Protein AF-K2FKI2-F1 (afdb_monomer_lite)

Radius of gyration: 18.02 Å; chains: 1; bounding box: 45×43×47 Å

Sequence (255 aa):
HAAVIEEFKGFLKSFKSDEKYLFVNLQDKSSFKESARCKAIESLQKKFDFRNNILIVSLDKHSDFYHQAGIYLSLNDANEFLKEFKNKLFSGKDITLFISKELAKFVDDSFKVIHKNFFEGKNVFARKDRLNFIEIFYNFLFLKMIEIQNPKILSFSCKDAVDIGAMQTAAFYVFLKLLKNEKFEKENEDFFRWLVYSSAVLIRERSINPSVLIRGVCAINSIEIKFMAHREKIMKEISSLYDPSFLKSISIIEH

Structure (mmCIF, N/CA/C/O backbone):
data_AF-K2FKI2-F1
#
_entry.id   AF-K2FKI2-F1
#
loop_
_atom_site.group_PDB
_atom_site.id
_atom_site.type_symbol
_atom_site.label_atom_id
_atom_site.label_alt_id
_atom_site.label_comp_id
_atom_site.label_asym_id
_atom_site.label_entity_id
_atom_site.label_seq_id
_atom_site.pdbx_PDB_ins_code
_atom_site.Cartn_x
_atom_site.Cartn_y
_atom_site.Cartn_z
_atom_site.occupancy
_atom_site.B_iso_or_equiv
_atom_site.auth_seq_id
_atom_site.auth_comp_id
_atom_site.auth_asym_id
_atom_site.auth_atom_id
_atom_site.pdbx_PDB_model_num
ATOM 1 N N . HIS A 1 1 ? -22.798 -18.225 4.021 1.00 79.44 1 HIS A N 1
ATOM 2 C CA . HIS A 1 1 ? -22.927 -16.997 4.832 1.00 79.44 1 HIS A CA 1
ATOM 3 C C . HIS A 1 1 ? -21.580 -16.718 5.491 1.00 79.44 1 HIS A C 1
ATOM 5 O O . HIS A 1 1 ? -20.992 -17.659 6.006 1.00 79.44 1 HIS A O 1
ATOM 11 N N . ALA A 1 2 ? -21.059 -15.491 5.418 1.00 89.81 2 ALA A N 1
ATOM 12 C CA . ALA A 1 2 ? -19.820 -15.095 6.093 1.00 89.81 2 ALA A CA 1
ATOM 13 C C . ALA A 1 2 ? -20.154 -14.034 7.145 1.00 89.81 2 ALA A C 1
ATOM 15 O O . ALA A 1 2 ? -20.984 -13.164 6.890 1.00 89.81 2 ALA A O 1
ATOM 16 N N . ALA A 1 3 ? -19.529 -14.116 8.316 1.00 92.38 3 ALA A N 1
ATOM 17 C CA . ALA A 1 3 ? -19.741 -13.179 9.408 1.00 92.38 3 ALA A CA 1
ATOM 18 C C . ALA A 1 3 ? -18.408 -12.849 10.079 1.00 92.38 3 ALA A C 1
ATOM 20 O O . ALA A 1 3 ? -17.504 -13.681 10.125 1.00 92.38 3 ALA A O 1
ATOM 21 N N . VAL A 1 4 ? -18.311 -11.629 10.598 1.00 94.25 4 VAL A N 1
ATOM 22 C CA . VAL A 1 4 ? -17.220 -11.222 11.484 1.00 94.25 4 VAL A CA 1
ATOM 23 C C . VAL A 1 4 ? -17.473 -11.844 12.857 1.00 94.25 4 VAL A C 1
ATOM 25 O O . VAL A 1 4 ? -18.584 -11.706 13.380 1.00 94.25 4 VAL A O 1
ATOM 28 N N . ILE A 1 5 ? -16.465 -12.521 13.404 1.00 95.56 5 ILE A N 1
ATOM 29 C CA . ILE A 1 5 ? -16.525 -13.206 14.703 1.00 95.56 5 ILE A CA 1
ATOM 30 C C . ILE A 1 5 ? -16.678 -12.209 15.865 1.00 95.56 5 ILE A C 1
ATOM 32 O O . ILE A 1 5 ? -16.322 -11.032 15.733 1.00 95.56 5 ILE A O 1
ATOM 36 N N . GLU A 1 6 ? -17.242 -12.656 16.989 1.00 96.69 6 GLU A N 1
ATOM 37 C CA . GLU A 1 6 ? -17.553 -11.779 18.128 1.00 96.69 6 GLU A CA 1
ATOM 38 C C . GLU A 1 6 ? -16.299 -11.276 18.844 1.00 96.69 6 GLU A C 1
ATOM 40 O O . GLU A 1 6 ? -16.291 -10.149 19.323 1.00 96.69 6 GLU A O 1
ATOM 45 N N . GLU A 1 7 ? -15.212 -12.041 18.838 1.00 97.31 7 GLU A N 1
ATOM 46 C CA . GLU A 1 7 ? -13.930 -11.680 19.441 1.00 97.31 7 GLU A CA 1
ATOM 47 C C . GLU A 1 7 ? -13.348 -10.433 18.776 1.00 97.31 7 GLU A C 1
ATOM 49 O O . GLU A 1 7 ? -12.961 -9.481 19.451 1.00 97.31 7 GLU A O 1
ATOM 54 N N . PHE A 1 8 ? -13.362 -10.387 17.440 1.00 96.00 8 PHE A N 1
ATOM 55 C CA . PHE A 1 8 ? -12.894 -9.215 16.706 1.00 96.00 8 PHE A CA 1
ATOM 56 C C . PHE A 1 8 ? -13.811 -8.006 16.928 1.00 96.00 8 PHE A C 1
ATOM 58 O O . PHE A 1 8 ? -13.337 -6.880 17.054 1.00 96.00 8 PHE A O 1
ATOM 65 N N . LYS A 1 9 ? -15.129 -8.214 17.045 1.00 96.94 9 LYS A N 1
ATOM 66 C CA . LYS A 1 9 ? -16.056 -7.132 17.417 1.00 96.94 9 LYS A CA 1
ATOM 67 C C . LYS A 1 9 ? -15.813 -6.639 18.841 1.00 96.94 9 LYS A C 1
ATOM 69 O O . LYS A 1 9 ? -15.870 -5.437 19.067 1.00 96.94 9 LYS A O 1
ATOM 74 N N . GLY A 1 10 ? -15.557 -7.541 19.786 1.00 97.25 10 GLY A N 1
ATOM 75 C CA . GLY A 1 10 ? -15.212 -7.222 21.169 1.00 97.25 10 GLY A CA 1
ATOM 76 C C . GLY A 1 10 ? -13.922 -6.414 21.246 1.00 97.25 10 GLY A C 1
ATOM 77 O O . GLY A 1 10 ? -13.891 -5.384 21.911 1.00 97.25 10 GLY A O 1
ATOM 78 N N . PHE A 1 11 ? -12.912 -6.810 20.471 1.00 97.19 11 PHE A N 1
ATOM 79 C CA . PHE A 1 11 ? -11.687 -6.040 20.281 1.00 97.19 11 PHE A CA 1
ATOM 80 C C . PHE A 1 11 ? -11.971 -4.633 19.738 1.00 97.19 11 PHE A C 1
ATOM 82 O O . PHE A 1 11 ? -11.501 -3.662 20.310 1.00 97.19 11 PHE A O 1
ATOM 89 N N . LEU A 1 12 ? -12.790 -4.475 18.693 1.00 96.75 12 LEU A N 1
ATOM 90 C CA . LEU A 1 12 ? -13.141 -3.135 18.198 1.00 96.75 12 LEU A CA 1
ATOM 91 C C . LEU A 1 12 ? -13.926 -2.308 19.229 1.00 96.75 12 LEU A C 1
ATOM 93 O O . LEU A 1 12 ? -13.734 -1.100 19.308 1.00 96.75 12 LEU A O 1
ATOM 97 N N . LYS A 1 13 ? -14.783 -2.941 20.039 1.00 95.69 13 LYS A N 1
ATOM 98 C CA . LYS A 1 13 ? -15.529 -2.277 21.123 1.00 95.69 13 LYS A CA 1
ATOM 99 C C . LYS A 1 13 ? -14.638 -1.815 22.275 1.00 95.69 13 LYS A C 1
ATOM 101 O O . LYS A 1 13 ? -15.067 -0.957 23.039 1.00 95.69 13 LYS A O 1
ATOM 106 N N . SER A 1 14 ? -13.429 -2.362 22.423 1.00 96.38 14 SER A N 1
ATOM 107 C CA . SER A 1 14 ? -12.487 -1.900 23.447 1.00 96.38 14 SER A CA 1
ATOM 108 C C . SER A 1 14 ? -11.765 -0.606 23.059 1.00 96.38 14 SER A C 1
ATOM 110 O O . SER A 1 14 ? -11.014 -0.074 23.875 1.00 96.38 14 SER A O 1
ATOM 112 N N . PHE A 1 15 ? -11.942 -0.111 21.828 1.00 96.62 15 PHE A N 1
ATOM 113 C CA . PHE A 1 15 ? -11.353 1.147 21.375 1.00 96.62 15 PHE A CA 1
ATOM 114 C C . PHE A 1 15 ? -12.112 2.324 21.985 1.00 96.62 15 PHE A C 1
ATOM 116 O O . PHE A 1 15 ? -13.343 2.332 22.048 1.00 96.62 15 PHE A O 1
ATOM 123 N N . LYS A 1 16 ? -11.372 3.354 22.397 1.00 94.38 16 LYS A N 1
ATOM 124 C CA . LYS A 1 16 ? -11.976 4.638 22.780 1.00 94.38 16 LYS A CA 1
ATOM 125 C C . LYS A 1 16 ? -12.616 5.316 21.562 1.00 94.38 16 LYS A C 1
ATOM 127 O O . LYS A 1 16 ? -12.351 4.948 20.420 1.00 94.38 16 LYS A O 1
ATOM 132 N N . SER A 1 17 ? -13.455 6.326 21.789 1.00 87.94 17 SER A N 1
ATOM 133 C CA . SER A 1 17 ? -14.185 7.027 20.718 1.00 87.94 17 SER A CA 1
ATOM 134 C C . SER A 1 17 ? -13.288 7.706 19.674 1.00 87.94 17 SER A C 1
ATOM 136 O O . SER A 1 17 ? -13.734 7.938 18.554 1.00 87.94 17 SER A O 1
ATOM 138 N N . ASP A 1 18 ? -12.057 8.047 20.049 1.00 90.50 18 ASP A N 1
ATOM 139 C CA . ASP A 1 18 ? -11.023 8.671 19.221 1.00 90.50 18 ASP A CA 1
ATOM 140 C C . ASP A 1 18 ? -10.015 7.664 18.638 1.00 90.50 18 ASP A C 1
ATOM 142 O O . ASP A 1 18 ? -9.206 8.022 17.784 1.00 90.50 18 ASP A O 1
ATOM 146 N N . GLU A 1 19 ? -10.071 6.396 19.051 1.00 96.19 19 GLU A N 1
ATOM 147 C CA . GLU A 1 19 ? -9.177 5.353 18.560 1.00 96.19 19 GLU A CA 1
ATOM 148 C C . GLU A 1 19 ? -9.778 4.642 17.345 1.00 96.19 19 GLU A C 1
ATOM 150 O O . GLU A 1 19 ? -10.956 4.266 17.319 1.00 96.19 19 GLU A O 1
ATOM 155 N N . LYS A 1 20 ? -8.926 4.378 16.350 1.00 96.25 20 LYS A N 1
ATOM 156 C CA . LYS A 1 20 ? -9.326 3.749 15.090 1.00 96.25 20 LYS A CA 1
ATOM 157 C C . LYS A 1 20 ? -8.409 2.599 14.697 1.00 96.25 20 LYS A C 1
ATOM 159 O O . LYS A 1 20 ? -7.193 2.661 14.867 1.00 96.25 20 LYS A O 1
ATOM 164 N N . TYR A 1 21 ? -9.006 1.565 14.128 1.00 97.88 21 TYR A N 1
ATOM 165 C CA . TYR A 1 21 ? -8.348 0.428 13.511 1.00 97.88 21 TYR A CA 1
ATOM 166 C C . TYR A 1 21 ? -8.381 0.582 11.987 1.00 97.88 21 TYR A C 1
ATOM 168 O O . TYR A 1 21 ? -9.457 0.668 11.393 1.00 97.88 21 TYR A O 1
ATOM 176 N N . LEU A 1 22 ? -7.216 0.624 11.344 1.00 97.62 22 LEU A N 1
ATOM 177 C CA . LEU A 1 22 ? -7.102 0.619 9.889 1.00 97.62 22 LEU A CA 1
ATOM 178 C C . LEU A 1 22 ? -6.928 -0.822 9.402 1.00 97.62 22 LEU A C 1
ATOM 180 O O . LEU A 1 22 ? -5.866 -1.420 9.553 1.00 97.62 22 LEU A O 1
ATOM 184 N N . PHE A 1 23 ? -7.975 -1.378 8.798 1.00 97.38 23 PHE A N 1
ATOM 185 C CA . PHE A 1 23 ? -7.945 -2.719 8.223 1.00 97.38 23 PHE A CA 1
ATOM 186 C C . PHE A 1 23 ? -7.722 -2.647 6.715 1.00 97.38 23 PHE A C 1
ATOM 188 O O . PHE A 1 23 ? -8.603 -2.209 5.968 1.00 97.38 23 PHE A O 1
ATOM 195 N N . VAL A 1 24 ? -6.562 -3.113 6.256 1.00 97.44 24 VAL A N 1
ATOM 196 C CA . VAL A 1 24 ? -6.277 -3.262 4.829 1.00 97.44 24 VAL A CA 1
ATOM 197 C C . VAL A 1 24 ? -6.666 -4.670 4.391 1.00 97.44 24 VAL A C 1
ATOM 199 O O . VAL A 1 24 ? -5.979 -5.650 4.678 1.00 97.44 24 VAL A O 1
ATOM 202 N N . ASN A 1 25 ? -7.789 -4.764 3.688 1.00 96.12 25 ASN A N 1
ATOM 203 C CA . ASN A 1 25 ? -8.326 -5.998 3.139 1.00 96.12 25 ASN A CA 1
ATOM 204 C C . ASN A 1 25 ? -7.695 -6.300 1.768 1.00 96.12 25 ASN A C 1
ATOM 206 O O . ASN A 1 25 ? -7.961 -5.606 0.790 1.00 96.12 25 ASN A O 1
ATOM 210 N N . LEU A 1 26 ? -6.886 -7.352 1.697 1.00 95.44 26 LEU A N 1
ATOM 211 C CA . LEU A 1 26 ? -6.159 -7.807 0.506 1.00 95.44 26 LEU A CA 1
ATOM 212 C C . LEU A 1 26 ? -6.765 -9.080 -0.109 1.00 95.44 26 LEU A C 1
ATOM 214 O O . LEU A 1 26 ? -6.093 -9.785 -0.860 1.00 95.44 26 LEU A O 1
ATOM 218 N N . GLN A 1 27 ? -7.997 -9.425 0.271 1.00 92.44 27 GLN A N 1
ATOM 219 C CA . GLN A 1 27 ? -8.706 -10.609 -0.213 1.00 92.44 27 GLN A CA 1
ATOM 220 C C . GLN A 1 27 ? -9.201 -10.470 -1.658 1.00 92.44 27 GLN A C 1
ATOM 222 O O . GLN A 1 27 ? -9.448 -9.364 -2.142 1.00 92.44 27 GLN A O 1
ATOM 227 N N . ASP A 1 28 ? -9.418 -11.616 -2.306 1.00 90.00 28 ASP A N 1
ATOM 228 C CA . ASP A 1 28 ? -9.976 -11.704 -3.656 1.00 90.00 28 ASP A CA 1
ATOM 229 C C . ASP A 1 28 ? -11.468 -11.334 -3.640 1.00 90.00 28 ASP A C 1
ATOM 231 O O . ASP A 1 28 ? -12.294 -12.000 -3.007 1.00 90.00 28 ASP A O 1
ATOM 235 N N . LYS A 1 29 ? -11.854 -10.267 -4.338 1.00 86.69 29 LYS A N 1
ATOM 236 C CA . LYS A 1 29 ? -13.264 -9.858 -4.416 1.00 86.69 29 LYS A CA 1
ATOM 237 C C . LYS A 1 29 ? -14.034 -10.578 -5.512 1.00 86.69 29 LYS A C 1
ATOM 239 O O . LYS A 1 29 ? -15.269 -10.611 -5.453 1.00 86.69 29 LYS A O 1
ATOM 244 N N . SER A 1 30 ? -13.326 -11.135 -6.488 1.00 83.50 30 SER A N 1
ATOM 245 C CA . SER A 1 30 ? -13.887 -11.836 -7.640 1.00 83.50 30 SER A CA 1
ATOM 246 C C . SER A 1 30 ? -14.304 -13.271 -7.299 1.00 83.50 30 SER A C 1
ATOM 248 O O . SER A 1 30 ? -15.314 -13.765 -7.804 1.00 83.50 30 SER A O 1
ATOM 250 N N . SER A 1 31 ? -13.601 -13.925 -6.371 1.00 86.31 31 SER A N 1
ATOM 251 C CA . SER A 1 31 ? -13.960 -15.258 -5.884 1.00 86.31 31 SER A CA 1
ATOM 252 C C . SER A 1 31 ? -15.262 -15.237 -5.085 1.00 86.31 31 SER A C 1
ATOM 254 O O . SER A 1 31 ? -15.387 -14.534 -4.083 1.00 86.31 31 SER A O 1
ATOM 256 N N . PHE A 1 32 ? -16.229 -16.085 -5.452 1.00 78.94 32 PHE A N 1
ATOM 257 C CA . PHE A 1 32 ? -17.523 -16.177 -4.758 1.00 78.94 32 PHE A CA 1
ATOM 258 C C . PHE A 1 32 ? -17.378 -16.401 -3.241 1.00 78.94 32 PHE A C 1
ATOM 260 O O . PHE A 1 32 ? -18.105 -15.806 -2.441 1.00 78.94 32 PHE A O 1
ATOM 267 N N . LYS A 1 33 ? -16.412 -17.238 -2.830 1.00 80.44 33 LYS A N 1
ATOM 268 C CA . LYS A 1 33 ? -16.171 -17.552 -1.411 1.00 80.44 33 LYS A CA 1
ATOM 269 C C . LYS A 1 33 ? -15.586 -16.361 -0.650 1.00 80.44 33 LYS A C 1
ATOM 271 O O . LYS A 1 33 ? -15.950 -16.144 0.505 1.00 80.44 33 LYS A O 1
ATOM 276 N N . GLU A 1 34 ? -14.684 -15.606 -1.268 1.00 86.12 34 GLU A N 1
ATOM 277 C CA . GLU A 1 34 ? -14.011 -14.478 -0.617 1.00 86.12 34 GLU A CA 1
ATOM 278 C C . GLU A 1 34 ? -14.823 -13.186 -0.694 1.00 86.12 34 GLU A C 1
ATOM 280 O O . GLU A 1 34 ? -14.894 -12.465 0.299 1.00 86.12 34 GLU A O 1
ATOM 285 N N . SER A 1 35 ? -15.586 -12.980 -1.768 1.00 89.06 35 SER A N 1
ATOM 286 C CA . SER A 1 35 ? -16.527 -11.868 -1.924 1.00 89.06 35 SER A CA 1
ATOM 287 C C . SER A 1 35 ? -17.503 -11.758 -0.746 1.00 89.06 35 SER A C 1
ATOM 289 O O . SER A 1 35 ? -17.751 -10.667 -0.233 1.00 89.06 35 SER A O 1
ATOM 291 N N . ALA A 1 36 ? -18.019 -12.888 -0.243 1.00 90.81 36 ALA A N 1
ATOM 292 C CA . ALA A 1 36 ? -18.885 -12.895 0.938 1.00 90.81 36 ALA A CA 1
ATOM 293 C C . ALA A 1 36 ? -18.167 -12.390 2.205 1.00 90.81 36 ALA A C 1
ATOM 295 O O . ALA A 1 36 ? -18.772 -11.677 3.006 1.00 90.81 36 ALA A O 1
ATOM 296 N N . ARG A 1 37 ? -16.883 -12.728 2.382 1.00 91.31 37 ARG A N 1
ATOM 297 C CA . ARG A 1 37 ? -16.062 -12.267 3.515 1.00 91.31 37 ARG A CA 1
ATOM 298 C C . ARG A 1 37 ? -15.722 -10.788 3.388 1.00 91.31 37 ARG A C 1
ATOM 300 O O . ARG A 1 37 ? -15.930 -10.055 4.350 1.00 91.31 37 ARG A O 1
ATOM 307 N N . CYS A 1 38 ? -15.313 -10.347 2.196 1.00 92.38 38 CYS A N 1
ATOM 308 C CA . CYS A 1 38 ? -15.086 -8.936 1.889 1.00 92.38 38 CYS A CA 1
ATOM 309 C C . CYS A 1 38 ? -16.324 -8.107 2.230 1.00 92.38 38 CYS A C 1
ATOM 311 O O . CYS A 1 38 ? -16.221 -7.155 2.992 1.00 92.38 38 CYS A O 1
ATOM 313 N N . LYS A 1 39 ? -17.513 -8.525 1.774 1.00 92.44 39 LYS A N 1
ATOM 314 C CA . LYS A 1 39 ? -18.778 -7.845 2.094 1.00 92.44 39 LYS A CA 1
ATOM 315 C C . LYS A 1 39 ? -19.069 -7.823 3.592 1.00 92.44 39 LYS A C 1
ATOM 317 O O . LYS A 1 39 ? -19.497 -6.793 4.106 1.00 92.44 39 LYS A O 1
ATOM 322 N N . ALA A 1 40 ? -18.843 -8.932 4.299 1.00 93.56 40 ALA A N 1
ATOM 323 C CA . ALA A 1 40 ? -19.054 -8.991 5.744 1.00 93.56 40 ALA A CA 1
ATOM 324 C C . ALA A 1 40 ? -18.156 -7.984 6.481 1.00 93.56 40 ALA A C 1
ATOM 326 O O . ALA A 1 40 ? -18.656 -7.222 7.309 1.00 93.56 40 ALA A O 1
ATOM 327 N N . ILE A 1 41 ? -16.870 -7.925 6.125 1.00 93.12 41 ILE A N 1
ATOM 328 C CA . ILE A 1 41 ? -15.903 -6.981 6.694 1.00 93.12 41 ILE A CA 1
ATOM 329 C C . ILE A 1 41 ? -16.267 -5.546 6.297 1.00 93.12 41 ILE A C 1
ATOM 331 O O . ILE A 1 41 ? -16.528 -4.730 7.171 1.00 93.12 41 ILE A O 1
ATOM 335 N N . GLU A 1 42 ? -16.409 -5.235 5.008 1.00 93.06 42 GLU A N 1
ATOM 336 C CA . GLU A 1 42 ? -16.756 -3.897 4.498 1.00 93.06 42 GLU A CA 1
ATOM 337 C C . GLU A 1 42 ? -18.114 -3.376 5.001 1.00 93.06 42 GLU A C 1
ATOM 339 O O . GLU A 1 42 ? -18.340 -2.166 5.040 1.00 93.06 42 GLU A O 1
ATOM 344 N N . SER A 1 43 ? -19.043 -4.258 5.380 1.00 93.50 43 SER A N 1
ATOM 345 C CA . SER A 1 43 ? -20.303 -3.861 6.021 1.00 93.50 43 SER A CA 1
ATOM 346 C C . SER A 1 43 ? -20.127 -3.452 7.484 1.00 93.50 43 SER A C 1
ATOM 348 O O . SER A 1 43 ? -20.945 -2.693 8.002 1.00 93.50 43 SER A O 1
ATOM 350 N N . LEU A 1 44 ? -19.062 -3.912 8.149 1.00 93.62 44 LEU A N 1
ATOM 351 C CA . LEU A 1 44 ? -18.801 -3.645 9.560 1.00 93.62 44 LEU A CA 1
ATOM 352 C C . LEU A 1 44 ? -18.596 -2.151 9.815 1.00 93.62 44 LEU A C 1
ATOM 354 O O . LEU A 1 44 ? -19.241 -1.609 10.705 1.00 93.62 44 LEU A O 1
ATOM 358 N N . GLN A 1 45 ? -17.813 -1.465 8.973 1.00 92.88 45 GLN A N 1
ATOM 359 C CA . GLN A 1 45 ? -17.614 -0.008 9.066 1.00 92.88 45 GLN A CA 1
ATOM 360 C C . GLN A 1 45 ? -18.901 0.808 8.839 1.00 92.88 45 GLN A C 1
ATOM 362 O O . GLN A 1 45 ? -18.931 1.999 9.124 1.00 92.88 45 GLN A O 1
ATOM 367 N N . LYS A 1 46 ? -19.977 0.199 8.317 1.00 92.69 46 LYS A N 1
ATOM 368 C CA . LYS A 1 46 ? -21.276 0.871 8.127 1.00 92.69 46 LYS A CA 1
ATOM 369 C C . LYS A 1 46 ? -22.187 0.747 9.347 1.00 92.69 46 LYS A C 1
ATOM 371 O O . LYS A 1 46 ? -23.192 1.449 9.427 1.00 92.69 46 LYS A O 1
ATOM 376 N N . LYS A 1 47 ? -21.877 -0.153 10.284 1.00 93.94 47 LYS A N 1
ATOM 377 C CA . LYS A 1 47 ? -22.679 -0.356 11.494 1.00 93.94 47 LYS A CA 1
ATOM 378 C C . LYS A 1 47 ? -22.419 0.768 12.490 1.00 93.94 47 LYS A C 1
ATOM 380 O O . LYS A 1 47 ? -21.272 1.157 12.699 1.00 93.94 47 LYS A O 1
ATOM 385 N N . PHE A 1 48 ? -23.486 1.246 13.128 1.00 91.81 48 PHE A N 1
ATOM 386 C CA . PHE A 1 48 ? -23.428 2.356 14.081 1.00 91.81 48 PHE A CA 1
ATOM 387 C C . PHE A 1 48 ? -22.385 2.131 15.185 1.00 91.81 48 PHE A C 1
ATOM 389 O O . PHE A 1 48 ? -21.587 3.026 15.444 1.00 91.81 48 PHE A O 1
ATOM 396 N N . ASP A 1 49 ? -22.324 0.912 15.724 1.00 93.12 49 ASP A N 1
ATOM 397 C CA . ASP A 1 49 ? -21.417 0.536 16.816 1.00 93.12 49 ASP A CA 1
ATOM 398 C C . ASP A 1 49 ? -19.928 0.543 16.437 1.00 93.12 49 ASP A C 1
ATOM 400 O O . ASP A 1 49 ? -19.084 0.517 17.324 1.00 93.12 49 ASP A O 1
ATOM 404 N N . PHE A 1 50 ? -19.584 0.535 15.142 1.00 94.38 50 PHE A N 1
ATOM 405 C CA . PHE A 1 50 ? -18.197 0.360 14.687 1.00 94.38 50 PHE A CA 1
ATOM 406 C C . PHE A 1 50 ? -17.705 1.460 13.745 1.00 94.38 50 PHE A C 1
ATOM 408 O O . PHE A 1 50 ? -16.499 1.595 13.560 1.00 94.38 50 PHE A O 1
ATOM 415 N N . ARG A 1 51 ? -18.598 2.266 13.155 1.00 91.06 51 ARG A N 1
ATOM 416 C CA . ARG A 1 51 ? -18.261 3.244 12.100 1.00 91.06 51 ARG A CA 1
ATOM 417 C C . ARG A 1 51 ? -17.166 4.253 12.465 1.00 91.06 51 ARG A C 1
ATOM 419 O O . ARG A 1 51 ? -16.537 4.806 11.572 1.00 91.06 51 ARG A O 1
ATOM 426 N N . ASN A 1 52 ? -16.954 4.498 13.758 1.00 91.94 52 ASN A N 1
ATOM 427 C CA . ASN A 1 52 ? -15.925 5.416 14.248 1.00 91.94 52 ASN A CA 1
ATOM 428 C C . ASN A 1 52 ? -14.610 4.701 14.599 1.00 91.94 52 ASN A C 1
ATOM 430 O O . ASN A 1 52 ? -13.550 5.318 14.530 1.00 91.94 52 ASN A O 1
ATOM 434 N N . ASN A 1 53 ? -14.667 3.406 14.924 1.00 95.38 53 ASN A N 1
ATOM 435 C CA . ASN A 1 53 ? -13.531 2.637 15.434 1.00 95.38 53 ASN A CA 1
ATOM 436 C C . ASN A 1 53 ? -12.820 1.810 14.366 1.00 95.38 53 ASN A C 1
ATOM 438 O O . ASN A 1 53 ? -11.719 1.330 14.613 1.00 95.38 53 ASN A O 1
ATOM 442 N N . ILE A 1 54 ? -13.410 1.628 13.184 1.00 96.12 54 ILE A N 1
ATOM 443 C CA . ILE A 1 54 ? -12.765 0.913 12.084 1.00 96.12 54 ILE A CA 1
ATOM 444 C C . ILE A 1 54 ? -12.862 1.689 10.776 1.00 96.12 54 ILE A C 1
ATOM 446 O O . ILE A 1 54 ? -13.919 2.200 10.411 1.00 96.12 54 ILE A O 1
ATOM 450 N N . LEU A 1 55 ? -11.754 1.715 10.043 1.00 95.44 55 LEU A N 1
ATOM 451 C CA . LEU A 1 55 ? -11.712 2.098 8.643 1.00 95.44 55 LEU A CA 1
ATOM 452 C C . LEU A 1 55 ? -11.199 0.928 7.817 1.00 95.44 55 LEU A C 1
ATOM 454 O O . LEU A 1 55 ? -10.159 0.350 8.128 1.00 95.44 55 LEU A O 1
ATOM 458 N N . ILE A 1 56 ? -11.919 0.603 6.748 1.00 95.31 56 ILE A N 1
ATOM 459 C CA . ILE A 1 56 ? -11.576 -0.515 5.875 1.00 95.31 56 ILE A CA 1
ATOM 460 C C . ILE A 1 56 ? -11.138 0.026 4.523 1.00 95.31 56 ILE A C 1
ATOM 462 O O . ILE A 1 56 ? -11.894 0.718 3.840 1.00 95.31 56 ILE A O 1
ATOM 466 N N . VAL A 1 57 ? -9.929 -0.353 4.120 1.00 95.25 57 VAL A N 1
ATOM 467 C CA . VAL A 1 57 ? -9.393 -0.117 2.780 1.00 95.25 57 VAL A CA 1
ATOM 468 C C . VAL A 1 57 ? -9.241 -1.468 2.109 1.00 95.25 57 VAL A C 1
ATOM 470 O O . VAL A 1 57 ? -8.465 -2.294 2.571 1.00 95.25 57 VAL A O 1
ATOM 473 N N . SER A 1 58 ? -9.986 -1.720 1.038 1.00 94.69 58 SER A N 1
ATOM 474 C CA . SER A 1 58 ? -9.873 -2.986 0.309 1.00 94.69 58 SER A CA 1
ATOM 475 C C . SER A 1 58 ? -9.110 -2.795 -0.988 1.00 94.69 58 SER A C 1
ATOM 477 O O . SER A 1 58 ? -9.488 -1.935 -1.777 1.00 94.69 58 SER A O 1
ATOM 479 N N . LEU A 1 59 ? -8.083 -3.609 -1.215 1.00 94.50 59 LEU A N 1
ATOM 480 C CA . LEU A 1 59 ? -7.249 -3.617 -2.413 1.00 94.50 59 LEU A CA 1
ATOM 481 C C . LEU A 1 59 ? -7.167 -5.049 -2.940 1.00 94.50 59 LEU A C 1
ATOM 483 O O . LEU A 1 59 ? -6.478 -5.883 -2.354 1.00 94.50 59 LEU A O 1
ATOM 487 N N . ASP A 1 60 ? -7.855 -5.339 -4.042 1.00 92.56 60 ASP A N 1
ATOM 488 C CA . ASP A 1 60 ? -7.849 -6.681 -4.620 1.00 92.56 60 ASP A CA 1
ATOM 489 C C . ASP A 1 60 ? -6.505 -6.994 -5.306 1.00 92.56 60 ASP A C 1
ATOM 491 O O . ASP A 1 60 ? -6.253 -6.626 -6.462 1.00 92.56 60 ASP A O 1
ATOM 495 N N . LYS A 1 61 ? -5.637 -7.701 -4.572 1.00 93.88 61 LYS A N 1
ATOM 496 C CA . LYS A 1 61 ? -4.341 -8.206 -5.047 1.00 93.88 61 LYS A CA 1
ATOM 497 C C . LYS A 1 61 ? -4.438 -9.512 -5.851 1.00 93.88 61 LYS A C 1
ATOM 499 O O . LYS A 1 61 ? -3.406 -10.090 -6.171 1.00 93.88 61 LYS A O 1
ATOM 504 N N . HIS A 1 62 ? -5.643 -9.967 -6.179 1.00 92.19 62 HIS A N 1
ATOM 505 C CA . HIS A 1 62 ? -5.906 -11.106 -7.061 1.00 92.19 62 HIS A CA 1
ATOM 506 C C . HIS A 1 62 ? -6.497 -10.683 -8.412 1.00 92.19 62 HIS A C 1
ATOM 508 O O . HIS A 1 62 ? -6.588 -11.497 -9.328 1.00 92.19 62 HIS A O 1
ATOM 514 N N . SER A 1 63 ? -6.857 -9.406 -8.562 1.00 92.62 63 SER A N 1
ATOM 515 C CA . SER A 1 63 ? -7.406 -8.868 -9.805 1.00 92.62 63 SER A CA 1
ATOM 516 C C . SER A 1 63 ? -6.439 -8.974 -10.993 1.00 92.62 63 SER A C 1
ATOM 518 O O . SER A 1 63 ? -5.217 -8.826 -10.863 1.00 92.62 63 SER A O 1
ATOM 520 N N . ASP A 1 64 ? -7.004 -9.122 -12.195 1.00 94.75 64 ASP A N 1
ATOM 521 C CA . ASP A 1 64 ? -6.247 -9.076 -13.453 1.00 94.75 64 ASP A CA 1
ATOM 522 C C . ASP A 1 64 ? -5.443 -7.780 -13.587 1.00 94.75 64 ASP A C 1
ATOM 524 O O . ASP A 1 64 ? -4.319 -7.791 -14.093 1.00 94.75 64 ASP A O 1
ATOM 528 N N . PHE A 1 65 ? -5.994 -6.661 -13.102 1.00 95.75 65 PHE A N 1
ATOM 529 C CA . PHE A 1 65 ? -5.288 -5.387 -13.095 1.00 95.75 65 PHE A CA 1
ATOM 530 C C . PHE A 1 65 ? -4.047 -5.465 -12.201 1.00 95.75 65 PHE A C 1
ATOM 532 O O . PHE A 1 65 ? -2.951 -5.138 -12.646 1.00 95.75 65 PHE A O 1
ATOM 539 N N . TYR A 1 66 ? -4.156 -5.961 -10.969 1.00 95.50 66 TYR A N 1
ATOM 540 C CA . TYR A 1 66 ? -2.998 -6.071 -10.082 1.00 95.50 66 TYR A CA 1
ATOM 541 C C . TYR A 1 66 ? -1.870 -6.939 -10.674 1.00 95.50 66 TYR A C 1
ATOM 543 O O . TYR A 1 66 ? -0.691 -6.569 -10.609 1.00 95.50 66 TYR A O 1
ATOM 551 N N . HIS A 1 67 ? -2.230 -8.055 -11.316 1.00 95.88 67 HIS A N 1
ATOM 552 C CA . HIS A 1 67 ? -1.286 -8.974 -11.961 1.00 95.88 67 HIS A CA 1
ATOM 553 C C . HIS A 1 67 ? -0.868 -8.572 -13.385 1.00 95.88 67 HIS A C 1
ATOM 555 O O . HIS A 1 67 ? 0.002 -9.230 -13.979 1.00 95.88 67 HIS A O 1
ATOM 561 N N . GLN A 1 68 ? -1.447 -7.490 -13.920 1.00 97.00 68 GLN A N 1
ATOM 562 C CA . GLN A 1 68 ? -1.262 -7.021 -15.296 1.00 97.00 68 GLN A CA 1
ATOM 563 C C . GLN A 1 68 ? -1.464 -8.171 -16.296 1.00 97.00 68 GLN A C 1
ATOM 565 O O . GLN A 1 68 ? -0.589 -8.477 -17.110 1.00 97.00 68 GLN A O 1
ATOM 570 N N . ALA A 1 69 ? -2.593 -8.862 -16.135 1.00 96.25 69 ALA A N 1
ATOM 571 C CA . ALA A 1 69 ? -3.020 -10.028 -16.899 1.00 96.25 69 ALA A CA 1
ATOM 572 C C . ALA A 1 69 ? -4.210 -9.687 -17.814 1.00 96.25 69 ALA A C 1
ATOM 574 O O . ALA A 1 69 ? -4.747 -8.578 -17.769 1.00 96.25 69 ALA A O 1
ATOM 575 N N . GLY A 1 70 ? -4.601 -10.632 -18.676 1.00 96.25 70 GLY A N 1
ATOM 576 C CA . GLY A 1 70 ? -5.720 -10.456 -19.605 1.00 96.25 70 GLY A CA 1
ATOM 577 C C . GLY A 1 70 ? -5.559 -9.200 -20.464 1.00 96.25 70 GLY A C 1
ATOM 578 O O . GLY A 1 70 ? -4.516 -8.992 -21.087 1.00 96.25 70 GLY A O 1
ATOM 579 N N . ILE A 1 71 ? -6.572 -8.331 -20.445 1.00 96.06 71 ILE A N 1
ATOM 580 C CA . ILE A 1 71 ? -6.592 -7.079 -21.219 1.00 96.06 71 ILE A CA 1
ATOM 581 C C . ILE A 1 71 ? -5.509 -6.069 -20.798 1.00 96.06 71 ILE A C 1
ATOM 583 O O . ILE A 1 71 ? -5.172 -5.178 -21.570 1.00 96.06 71 ILE A O 1
ATOM 587 N N . TYR A 1 72 ? -4.932 -6.202 -19.597 1.00 97.19 72 TYR A N 1
ATOM 588 C CA . TYR A 1 72 ? -3.900 -5.288 -19.087 1.00 97.19 72 TYR A CA 1
ATOM 589 C C . TYR A 1 72 ? -2.475 -5.723 -19.468 1.00 97.19 72 TYR A C 1
ATOM 591 O O . TYR A 1 72 ? -1.499 -5.023 -19.174 1.00 97.19 72 TYR A O 1
ATOM 599 N N . LEU A 1 73 ? -2.317 -6.875 -20.132 1.00 97.12 73 LEU A N 1
ATOM 600 C CA . LEU A 1 73 ? -1.007 -7.365 -20.562 1.00 97.12 73 LEU A CA 1
ATOM 601 C C . LEU A 1 73 ? -0.360 -6.418 -21.588 1.00 97.12 73 LEU A C 1
ATOM 603 O O . LEU A 1 73 ? 0.846 -6.176 -21.528 1.00 97.12 73 LEU A O 1
ATOM 607 N N . SER A 1 74 ? -1.174 -5.839 -22.473 1.00 96.19 74 SER A N 1
ATOM 608 C CA . SER A 1 74 ? -0.763 -4.915 -23.535 1.00 96.19 74 SER A CA 1
ATOM 609 C C . SER A 1 74 ? -0.859 -3.434 -23.158 1.00 96.19 74 SER A C 1
ATOM 611 O O . SER A 1 74 ? -0.596 -2.589 -24.010 1.00 96.19 74 SER A O 1
ATOM 613 N N . LEU A 1 75 ? -1.209 -3.101 -21.910 1.00 97.56 75 LEU A N 1
ATOM 614 C CA . LEU A 1 75 ? -1.354 -1.720 -21.428 1.00 97.56 75 LEU A CA 1
ATOM 615 C C . LEU A 1 75 ? 0.019 -1.067 -21.202 1.00 97.56 75 LEU A C 1
ATOM 617 O O . LEU A 1 75 ? 0.408 -0.785 -20.076 1.00 97.56 75 LEU A O 1
ATOM 621 N N . ASN A 1 76 ? 0.810 -0.937 -22.264 1.00 97.94 76 ASN A N 1
ATOM 622 C CA . ASN A 1 76 ? 2.206 -0.513 -22.189 1.00 97.94 76 ASN A CA 1
ATOM 623 C C . ASN A 1 76 ? 2.369 1.010 -22.175 1.00 97.94 76 ASN A C 1
ATOM 625 O O . ASN A 1 76 ? 3.397 1.482 -21.701 1.00 97.94 76 ASN A O 1
ATOM 629 N N . ASP A 1 77 ? 1.398 1.774 -22.675 1.00 98.56 77 ASP A N 1
ATOM 630 C CA . ASP A 1 77 ? 1.437 3.233 -22.586 1.00 98.56 77 ASP A CA 1
ATOM 631 C C . ASP A 1 77 ? 1.276 3.679 -21.124 1.00 98.56 77 ASP A C 1
ATOM 633 O O . ASP A 1 77 ? 0.350 3.264 -20.421 1.00 98.56 77 ASP A O 1
ATOM 637 N N . ALA A 1 78 ? 2.208 4.502 -20.642 1.00 98.44 78 ALA A N 1
ATOM 638 C CA . ALA A 1 78 ? 2.240 4.924 -19.249 1.00 98.44 78 ALA A CA 1
ATOM 639 C C . ALA A 1 78 ? 1.026 5.790 -18.888 1.00 98.44 78 ALA A C 1
ATOM 641 O O . ALA A 1 78 ? 0.465 5.625 -17.807 1.00 98.44 78 ALA A O 1
ATOM 642 N N . ASN A 1 79 ? 0.578 6.677 -19.778 1.00 98.31 79 ASN A N 1
ATOM 643 C CA . ASN A 1 79 ? -0.563 7.548 -19.501 1.00 98.31 79 ASN A CA 1
ATOM 644 C C . ASN A 1 79 ? -1.871 6.751 -19.470 1.00 98.31 79 ASN A C 1
ATOM 646 O O . ASN A 1 79 ? -2.700 6.973 -18.584 1.00 98.31 79 ASN A O 1
ATOM 650 N N . GLU A 1 80 ? -2.044 5.795 -20.385 1.00 98.44 80 GLU A N 1
ATOM 651 C CA . GLU A 1 80 ? -3.176 4.867 -20.368 1.00 98.44 80 GLU A CA 1
ATOM 652 C C . GLU A 1 80 ? -3.170 4.001 -19.106 1.00 98.44 80 GLU A C 1
ATOM 654 O O . GLU A 1 80 ? -4.204 3.879 -18.446 1.00 98.44 80 GLU A O 1
ATOM 659 N N . PHE A 1 81 ? -2.009 3.465 -18.713 1.00 98.56 81 PHE A N 1
ATOM 660 C CA . PHE A 1 81 ? -1.865 2.715 -17.466 1.00 98.56 81 PHE A CA 1
ATOM 661 C C . PHE A 1 81 ? -2.246 3.548 -16.239 1.00 98.56 81 PHE A C 1
ATOM 663 O O . PHE A 1 81 ? -3.039 3.091 -15.417 1.00 98.56 81 PHE A O 1
ATOM 670 N N . LEU A 1 82 ? -1.717 4.769 -16.109 1.00 98.44 82 LEU A N 1
ATOM 671 C CA . LEU A 1 82 ? -2.014 5.652 -14.979 1.00 98.44 82 LEU A CA 1
ATOM 672 C C . LEU A 1 82 ? -3.496 6.037 -14.946 1.00 98.44 82 LEU A C 1
ATOM 674 O O . LEU A 1 82 ? -4.116 6.019 -13.883 1.00 98.44 82 LEU A O 1
ATOM 678 N N . LYS A 1 83 ? -4.089 6.335 -16.106 1.00 97.81 83 LYS A N 1
ATOM 679 C CA . LYS A 1 83 ? -5.524 6.610 -16.224 1.00 97.81 83 LYS A CA 1
ATOM 680 C C . LYS A 1 83 ? -6.350 5.413 -15.761 1.00 97.81 83 LYS A C 1
ATOM 682 O O . LYS A 1 83 ? -7.271 5.586 -14.964 1.00 97.81 83 LYS A O 1
ATOM 687 N N . GLU A 1 84 ? -6.011 4.210 -16.214 1.00 97.44 84 GLU A N 1
ATOM 688 C CA . GLU A 1 84 ? -6.733 3.003 -15.825 1.00 97.44 84 GLU A CA 1
ATOM 689 C C . GLU A 1 84 ? -6.543 2.682 -14.342 1.00 97.44 84 GLU A C 1
ATOM 691 O O . GLU A 1 84 ? -7.513 2.383 -13.650 1.00 97.44 84 GLU A O 1
ATOM 696 N N . PHE A 1 85 ? -5.335 2.848 -13.801 1.00 97.19 85 PHE A N 1
ATOM 697 C CA . PHE A 1 85 ? -5.100 2.666 -12.372 1.00 97.19 85 PHE A CA 1
ATOM 698 C C . PHE A 1 85 ? -5.949 3.635 -11.539 1.00 97.19 85 PHE A C 1
ATOM 700 O O . PHE A 1 85 ? -6.590 3.244 -10.561 1.00 97.19 85 PHE A O 1
ATOM 707 N N . LYS A 1 86 ? -6.026 4.898 -11.966 1.00 95.75 86 LYS A N 1
ATOM 708 C CA . LYS A 1 86 ? -6.879 5.903 -11.334 1.00 95.75 86 LYS A CA 1
ATOM 709 C C . LYS A 1 86 ? -8.355 5.494 -11.390 1.00 95.75 86 LYS A C 1
ATOM 711 O O . LYS A 1 86 ? -9.037 5.532 -10.368 1.00 95.75 86 LYS A O 1
ATOM 716 N N . ASN A 1 87 ? -8.840 5.037 -12.546 1.00 94.38 87 ASN A N 1
ATOM 717 C CA . ASN A 1 87 ? -10.207 4.529 -12.686 1.00 94.38 87 ASN A CA 1
ATOM 718 C C . ASN A 1 87 ? -10.476 3.381 -11.707 1.00 94.38 87 ASN A C 1
ATOM 720 O O . ASN A 1 87 ? -11.511 3.364 -11.041 1.00 94.38 87 ASN A O 1
ATOM 724 N N . LYS A 1 88 ? -9.529 2.449 -11.567 1.00 92.81 88 LYS A N 1
ATOM 725 C CA . LYS A 1 88 ? -9.635 1.308 -10.651 1.00 92.81 88 LYS A CA 1
ATOM 726 C C . LYS A 1 88 ? -9.764 1.746 -9.197 1.00 92.81 88 LYS A C 1
ATOM 728 O O . LYS A 1 88 ? -10.671 1.262 -8.519 1.00 92.81 88 LYS A O 1
ATOM 733 N N . LEU A 1 89 ? -8.948 2.712 -8.767 1.00 92.19 89 LEU A N 1
ATOM 734 C CA . LEU A 1 89 ? -8.987 3.297 -7.421 1.00 92.19 89 LEU A CA 1
ATOM 735 C C . LEU A 1 89 ? -10.346 3.922 -7.079 1.00 92.19 89 LEU A C 1
ATOM 737 O O . LEU A 1 89 ? -10.805 3.791 -5.946 1.00 92.19 89 LEU A O 1
ATOM 741 N N . PHE A 1 90 ? -11.002 4.566 -8.048 1.00 90.31 90 PHE A N 1
ATOM 742 C CA . PHE A 1 90 ? -12.261 5.287 -7.821 1.00 90.31 90 PHE A CA 1
ATOM 743 C C . PHE A 1 90 ? -13.527 4.509 -8.214 1.00 90.31 90 PHE A C 1
ATOM 745 O O . PHE A 1 90 ? -14.629 4.923 -7.864 1.00 90.31 90 PHE A O 1
ATOM 752 N N . SER A 1 91 ? -13.397 3.371 -8.904 1.00 87.44 91 SER A N 1
ATOM 753 C CA . SER A 1 91 ? -14.543 2.579 -9.380 1.00 87.44 91 SER A CA 1
ATOM 754 C C . SER A 1 91 ? -15.320 1.850 -8.280 1.00 87.44 91 SER A C 1
ATOM 756 O O . SER A 1 91 ? -16.453 1.432 -8.515 1.00 87.44 91 SER A O 1
ATOM 758 N N . GLY A 1 92 ? -14.708 1.616 -7.114 1.00 79.75 92 GLY A N 1
ATOM 759 C CA . GLY A 1 92 ? -15.298 0.815 -6.035 1.00 79.75 92 GLY A CA 1
ATOM 760 C C . GLY A 1 92 ? -15.321 -0.702 -6.284 1.00 79.75 92 GLY A C 1
ATOM 761 O O . GLY A 1 92 ? -15.692 -1.450 -5.381 1.00 79.75 92 GLY A O 1
ATOM 762 N N . LYS A 1 93 ? -14.956 -1.178 -7.487 1.00 78.44 93 LYS A N 1
ATOM 763 C CA . LYS A 1 93 ? -15.014 -2.607 -7.850 1.00 78.44 93 LYS A CA 1
ATOM 764 C C . LYS A 1 93 ? -13.836 -3.383 -7.266 1.00 78.44 93 LYS A C 1
ATOM 766 O O . LYS A 1 93 ? -14.021 -4.246 -6.413 1.00 78.44 93 LYS A O 1
ATOM 771 N N . ASP A 1 94 ? -12.635 -3.016 -7.697 1.00 76.62 94 ASP A N 1
ATOM 772 C CA . ASP A 1 94 ? -11.393 -3.694 -7.310 1.00 76.62 94 ASP A CA 1
ATOM 773 C C . ASP A 1 94 ? -10.808 -3.083 -6.028 1.00 76.62 94 ASP A C 1
ATOM 775 O O . ASP A 1 94 ? -10.136 -3.747 -5.237 1.00 76.62 94 ASP A O 1
ATOM 779 N N . ILE A 1 95 ? -11.114 -1.804 -5.788 1.00 82.12 95 ILE A N 1
ATOM 780 C CA . ILE A 1 95 ? -10.607 -1.032 -4.661 1.00 82.12 95 ILE A CA 1
ATOM 781 C C . ILE A 1 95 ? -11.773 -0.361 -3.940 1.00 82.12 95 ILE A C 1
ATOM 783 O O . ILE A 1 95 ? -12.535 0.384 -4.549 1.00 82.12 95 ILE A O 1
ATOM 787 N N . THR A 1 96 ? -11.906 -0.623 -2.638 1.00 83.50 96 THR A N 1
ATOM 788 C CA . THR A 1 96 ? -12.818 0.126 -1.759 1.00 83.50 96 THR A CA 1
ATOM 789 C C . THR A 1 96 ? -11.976 1.067 -0.920 1.00 83.50 96 THR A C 1
ATOM 791 O O . THR A 1 96 ? -11.248 0.618 -0.035 1.00 83.50 96 THR A O 1
ATOM 794 N N . LEU A 1 97 ? -12.085 2.364 -1.188 1.00 81.25 97 LEU A N 1
ATOM 795 C CA . LEU A 1 97 ? -11.339 3.410 -0.502 1.00 81.25 97 LEU A CA 1
ATOM 796 C C . LEU A 1 97 ? -12.304 4.509 -0.053 1.00 81.25 97 LEU A C 1
ATOM 798 O O . LEU A 1 97 ? -13.236 4.862 -0.777 1.00 81.25 97 LEU A O 1
ATOM 802 N N . PHE A 1 98 ? -12.081 5.067 1.135 1.00 78.38 98 PHE A N 1
ATOM 803 C CA . PHE A 1 98 ? -12.755 6.299 1.533 1.00 78.38 98 PHE A CA 1
ATOM 804 C C . PHE A 1 98 ? -12.177 7.460 0.720 1.00 78.38 98 PHE A C 1
ATOM 806 O O . PHE A 1 98 ? -11.058 7.897 0.970 1.00 78.38 98 PHE A O 1
ATOM 813 N N . ILE A 1 99 ? -12.919 7.944 -0.274 1.00 81.56 99 ILE A N 1
ATOM 814 C CA . ILE A 1 99 ? -12.434 8.979 -1.192 1.00 81.56 99 ILE A CA 1
ATOM 815 C C . ILE A 1 99 ? -12.829 10.356 -0.657 1.00 81.56 99 ILE A C 1
ATOM 817 O O . ILE A 1 99 ? -13.935 10.843 -0.890 1.00 81.56 99 ILE A O 1
ATOM 821 N N . SER A 1 100 ? -11.909 10.997 0.063 1.00 88.69 100 SER A N 1
ATOM 822 C CA . SER A 1 100 ? -11.990 12.431 0.351 1.00 88.69 100 SER A CA 1
ATOM 823 C C . SER A 1 100 ? -11.408 13.250 -0.808 1.00 88.69 100 SER A C 1
ATOM 825 O O . SER A 1 100 ? -10.635 12.740 -1.624 1.00 88.69 100 SER A O 1
ATOM 827 N N . LYS A 1 101 ? -11.735 14.549 -0.873 1.00 90.44 101 LYS A N 1
ATOM 828 C CA . LYS A 1 101 ? -11.099 15.476 -1.832 1.00 90.44 101 LYS A CA 1
ATOM 829 C C . LYS A 1 101 ? -9.578 15.517 -1.655 1.00 90.44 101 LYS A C 1
ATOM 831 O O . LYS A 1 101 ? -8.847 15.570 -2.639 1.00 90.44 101 LYS A O 1
ATOM 836 N N . GLU A 1 102 ? -9.119 15.468 -0.405 1.00 93.19 102 GLU A N 1
ATOM 837 C CA . GLU A 1 102 ? -7.697 15.413 -0.069 1.00 93.19 102 GLU A CA 1
ATOM 838 C C . GLU A 1 102 ? -7.040 14.152 -0.638 1.00 93.19 102 GLU A C 1
ATOM 840 O O . GLU A 1 102 ? -6.006 14.243 -1.295 1.00 93.19 102 GLU A O 1
ATOM 845 N N . LEU A 1 103 ? -7.670 12.986 -0.463 1.00 93.75 103 LEU A N 1
ATOM 846 C CA . LEU A 1 103 ? -7.120 11.729 -0.955 1.00 93.75 103 LEU A CA 1
ATOM 847 C C . LEU A 1 103 ? -7.098 11.675 -2.485 1.00 93.75 103 LEU A C 1
ATOM 849 O O . LEU A 1 103 ? -6.124 11.207 -3.063 1.00 93.75 103 LEU A O 1
ATOM 853 N N . ALA A 1 104 ? -8.126 12.203 -3.153 1.00 94.31 104 ALA A N 1
ATOM 854 C CA . ALA A 1 104 ? -8.139 12.296 -4.612 1.00 94.31 104 ALA A CA 1
ATOM 855 C C . ALA A 1 104 ? -6.971 13.145 -5.145 1.00 94.31 104 ALA A C 1
ATOM 857 O O . ALA A 1 104 ? -6.291 12.731 -6.084 1.00 94.31 104 ALA A O 1
ATOM 858 N N . LYS A 1 105 ? -6.694 14.290 -4.504 1.00 96.38 105 LYS A N 1
ATOM 859 C CA . LYS A 1 105 ? -5.533 15.128 -4.829 1.00 96.38 105 LYS A CA 1
ATOM 860 C C . LYS A 1 105 ? -4.217 14.388 -4.570 1.00 96.38 105 LYS A C 1
ATOM 862 O O . LYS A 1 105 ? -3.337 14.397 -5.425 1.00 96.38 105 LYS A O 1
ATOM 867 N N . PHE A 1 106 ? -4.105 13.704 -3.431 1.00 97.62 106 PHE A N 1
ATOM 868 C CA . PHE A 1 106 ? -2.932 12.893 -3.109 1.00 97.62 106 PHE A CA 1
ATOM 869 C C . PHE A 1 106 ? -2.664 11.816 -4.169 1.00 97.62 106 PHE A C 1
ATOM 871 O O . PHE A 1 106 ? -1.514 11.623 -4.552 1.00 97.62 106 PHE A O 1
ATOM 878 N N . VAL A 1 107 ? -3.695 11.129 -4.676 1.00 97.19 107 VAL A N 1
ATOM 879 C CA . VAL A 1 107 ? -3.533 10.137 -5.755 1.00 97.19 107 VAL A CA 1
ATOM 880 C C . VAL A 1 107 ? -2.900 10.778 -6.991 1.00 97.19 107 VAL A C 1
ATOM 882 O O . VAL A 1 107 ? -1.921 10.254 -7.515 1.00 97.19 107 VAL A O 1
ATOM 885 N N . ASP A 1 108 ? -3.398 11.937 -7.422 1.00 97.38 108 ASP A N 1
ATOM 886 C CA . ASP A 1 108 ? -2.859 12.631 -8.595 1.00 97.38 108 ASP A CA 1
ATOM 887 C C . ASP A 1 108 ? -1.414 13.100 -8.402 1.00 97.38 108 ASP A C 1
ATOM 889 O O . ASP A 1 108 ? -0.573 12.931 -9.290 1.00 97.38 108 ASP A O 1
ATOM 893 N N . ASP A 1 109 ? -1.110 13.678 -7.243 1.00 98.38 109 ASP A N 1
ATOM 894 C CA . ASP A 1 109 ? 0.225 14.197 -6.955 1.00 98.38 109 ASP A CA 1
ATOM 895 C C . ASP A 1 109 ? 1.231 13.054 -6.739 1.00 98.38 109 ASP A C 1
ATOM 897 O O . ASP A 1 109 ? 2.338 13.087 -7.281 1.00 98.38 109 ASP A O 1
ATOM 901 N N . SER A 1 110 ? 0.832 11.987 -6.041 1.00 98.50 110 SER A N 1
ATOM 902 C CA . SER A 1 110 ? 1.670 10.799 -5.842 1.00 98.50 110 SER A CA 1
ATOM 903 C C . SER A 1 110 ? 1.949 10.064 -7.150 1.00 98.50 110 SER A C 1
ATOM 905 O O . SER A 1 110 ? 3.085 9.648 -7.361 1.00 98.50 110 SER A O 1
ATOM 907 N N . PHE A 1 111 ? 0.988 9.962 -8.075 1.00 98.56 111 PHE A N 1
ATOM 908 C CA . PHE A 1 111 ? 1.229 9.357 -9.388 1.00 98.56 111 PHE A CA 1
ATOM 909 C C . PHE A 1 111 ? 2.324 10.101 -10.156 1.00 98.56 111 PHE A C 1
ATOM 911 O O . PHE A 1 111 ? 3.241 9.468 -10.680 1.00 98.56 111 PHE A O 1
ATOM 918 N N . LYS A 1 112 ? 2.278 11.440 -10.164 1.00 98.44 112 LYS A N 1
ATOM 919 C CA . LYS A 1 112 ? 3.308 12.278 -10.800 1.00 98.44 112 LYS A CA 1
ATOM 920 C C . LYS A 1 112 ? 4.671 12.087 -10.140 1.00 98.44 112 LYS A C 1
ATOM 922 O O . LYS A 1 112 ? 5.662 11.891 -10.842 1.00 98.44 112 LYS A O 1
ATOM 927 N N . VAL A 1 113 ? 4.727 12.114 -8.806 1.00 98.44 113 VAL A N 1
ATOM 928 C CA . VAL A 1 113 ? 5.973 11.912 -8.048 1.00 98.44 113 VAL A CA 1
ATOM 929 C C . VAL A 1 113 ? 6.550 10.525 -8.323 1.00 98.44 113 VAL A C 1
ATOM 931 O O . VAL A 1 113 ? 7.749 10.409 -8.585 1.00 98.44 113 VAL A O 1
ATOM 934 N N . ILE A 1 114 ? 5.720 9.479 -8.324 1.00 98.56 114 ILE A N 1
ATOM 935 C CA . ILE A 1 114 ? 6.174 8.108 -8.557 1.00 98.56 114 ILE A CA 1
ATOM 936 C C . ILE A 1 114 ? 6.687 7.953 -9.992 1.00 98.56 114 ILE A C 1
ATOM 938 O O . ILE A 1 114 ? 7.813 7.498 -10.205 1.00 98.56 114 ILE A O 1
ATOM 942 N N . HIS A 1 115 ? 5.898 8.385 -10.980 1.00 98.62 115 HIS A N 1
ATOM 943 C CA . HIS A 1 115 ? 6.249 8.303 -12.400 1.00 98.62 115 HIS A CA 1
ATOM 944 C C . HIS A 1 115 ? 7.552 9.040 -12.706 1.00 98.62 115 HIS A C 1
ATOM 946 O O . HIS A 1 115 ? 8.439 8.491 -13.358 1.00 98.62 115 HIS A O 1
ATOM 952 N N . LYS A 1 116 ? 7.713 10.251 -12.171 1.00 98.12 116 LYS A N 1
ATOM 953 C CA . LYS A 1 116 ? 8.914 11.064 -12.365 1.00 98.12 116 LYS A CA 1
ATOM 954 C C . LYS A 1 116 ? 10.147 10.463 -11.692 1.00 98.12 116 LYS A C 1
ATOM 956 O O . LYS A 1 116 ? 11.198 10.391 -12.320 1.00 98.12 116 LYS A O 1
ATOM 961 N N . ASN A 1 117 ? 10.052 10.058 -10.426 1.00 97.75 117 ASN A N 1
ATOM 962 C CA . ASN A 1 117 ? 11.243 9.725 -9.636 1.00 97.75 117 ASN A CA 1
ATOM 963 C C . ASN A 1 117 ? 11.657 8.256 -9.729 1.00 97.75 117 ASN A C 1
ATOM 965 O O . ASN A 1 117 ? 12.850 7.959 -9.711 1.00 97.75 117 ASN A O 1
ATOM 969 N N . PHE A 1 118 ? 10.700 7.337 -9.852 1.00 97.38 118 PHE A N 1
ATOM 970 C CA . PHE A 1 118 ? 10.994 5.903 -9.888 1.00 97.38 118 PHE A CA 1
ATOM 971 C C . PHE A 1 118 ? 11.014 5.351 -11.312 1.00 97.38 118 PHE A C 1
ATOM 973 O O . PHE A 1 118 ? 11.715 4.377 -11.576 1.00 97.38 118 PHE A O 1
ATOM 980 N N . PHE A 1 119 ? 10.322 6.019 -12.238 1.00 97.62 119 PHE A N 1
ATOM 981 C CA . PHE A 1 119 ? 10.217 5.604 -13.637 1.00 97.62 119 PHE A CA 1
ATOM 982 C C . PHE A 1 119 ? 10.734 6.650 -14.626 1.00 97.62 119 PHE A C 1
ATOM 984 O O . PHE A 1 119 ? 10.559 6.462 -15.824 1.00 97.62 119 PHE A O 1
ATOM 991 N N . GLU A 1 120 ? 11.376 7.725 -14.152 1.00 97.06 120 GLU A N 1
ATOM 992 C CA . GLU A 1 120 ? 12.038 8.746 -14.985 1.00 97.06 120 GLU A CA 1
ATOM 993 C C . GLU A 1 120 ? 11.119 9.381 -16.044 1.00 97.06 120 GLU A C 1
ATOM 995 O O . GLU A 1 120 ? 11.578 9.828 -17.090 1.00 97.06 120 GLU A O 1
ATOM 1000 N N . GLY A 1 121 ? 9.805 9.403 -15.799 1.00 96.69 121 GLY A N 1
ATOM 1001 C CA . GLY A 1 121 ? 8.837 9.917 -16.766 1.00 96.69 121 GLY A CA 1
ATOM 1002 C C . GLY A 1 121 ? 8.744 9.090 -18.054 1.00 96.69 121 GLY A C 1
ATOM 1003 O O . GLY A 1 121 ? 8.331 9.620 -19.080 1.00 96.69 121 GLY A O 1
ATOM 1004 N N . LYS A 1 122 ? 9.129 7.804 -18.034 1.00 97.81 122 LYS A N 1
ATOM 1005 C CA . LYS A 1 122 ? 9.013 6.909 -19.196 1.00 97.81 122 LYS A CA 1
ATOM 1006 C C . LYS A 1 122 ? 7.584 6.891 -19.735 1.00 97.81 122 LYS A C 1
ATOM 1008 O O . LYS A 1 122 ? 6.642 6.667 -18.981 1.00 97.81 122 LYS A O 1
ATOM 1013 N N . ASN A 1 123 ? 7.443 7.040 -21.049 1.00 98.19 123 ASN A N 1
ATOM 1014 C CA . ASN A 1 123 ? 6.144 6.963 -21.726 1.00 98.19 123 ASN A CA 1
ATOM 1015 C C . ASN A 1 123 ? 5.661 5.520 -21.928 1.00 98.19 123 ASN A C 1
ATOM 1017 O O . ASN A 1 123 ? 4.481 5.298 -22.166 1.00 98.19 123 ASN A O 1
ATOM 1021 N N . VAL A 1 124 ? 6.564 4.541 -21.827 1.00 98.38 124 VAL A N 1
ATOM 1022 C CA . VAL A 1 124 ? 6.251 3.119 -21.982 1.00 98.38 124 VAL A CA 1
ATOM 1023 C C . VAL A 1 124 ? 6.635 2.385 -20.707 1.00 98.38 124 VAL A C 1
ATOM 1025 O O . VAL A 1 124 ? 7.790 2.434 -20.281 1.00 98.38 124 VAL A O 1
ATOM 1028 N N . PHE A 1 125 ? 5.676 1.687 -20.112 1.00 98.50 125 PHE A N 1
ATOM 1029 C CA . PHE A 1 125 ? 5.891 0.800 -18.981 1.00 98.50 125 PHE A CA 1
ATOM 1030 C C . PHE A 1 125 ? 5.882 -0.646 -19.449 1.00 98.50 125 PHE A C 1
ATOM 1032 O O . PHE A 1 125 ? 4.859 -1.152 -19.915 1.00 98.50 125 PHE A O 1
ATOM 1039 N N . ALA A 1 126 ? 6.997 -1.351 -19.251 1.00 97.88 126 ALA A N 1
ATOM 1040 C CA . ALA A 1 126 ? 6.994 -2.802 -19.353 1.00 97.88 126 ALA A CA 1
ATOM 1041 C C . ALA A 1 126 ? 6.095 -3.395 -18.258 1.00 97.88 126 ALA A C 1
ATOM 1043 O O . ALA A 1 126 ? 5.801 -2.744 -17.252 1.00 97.88 126 ALA A O 1
ATOM 1044 N N . ARG A 1 127 ? 5.698 -4.667 -18.394 1.00 97.38 127 ARG A N 1
ATOM 1045 C CA . ARG A 1 127 ? 4.861 -5.331 -17.380 1.00 97.38 127 ARG A CA 1
ATOM 1046 C C . ARG A 1 127 ? 5.445 -5.168 -15.976 1.00 97.38 127 ARG A C 1
ATOM 1048 O O . ARG A 1 127 ? 4.720 -4.768 -15.076 1.00 97.38 127 ARG A O 1
ATOM 1055 N N . LYS A 1 128 ? 6.753 -5.405 -15.805 1.00 97.31 128 LYS A N 1
ATOM 1056 C CA . LYS A 1 128 ? 7.462 -5.242 -14.522 1.00 97.31 128 LYS A CA 1
ATOM 1057 C C . LYS A 1 128 ? 7.359 -3.818 -13.957 1.00 97.31 128 LYS A C 1
ATOM 1059 O O . LYS A 1 128 ? 7.222 -3.674 -12.747 1.00 97.31 128 LYS A O 1
ATOM 1064 N N . ASP A 1 129 ? 7.368 -2.792 -14.804 1.00 98.06 129 ASP A N 1
ATOM 1065 C CA . ASP A 1 129 ? 7.269 -1.399 -14.362 1.00 98.06 129 ASP A CA 1
ATOM 1066 C C . ASP A 1 129 ? 5.885 -1.099 -13.783 1.00 98.06 129 ASP A C 1
ATOM 1068 O O . ASP A 1 129 ? 5.780 -0.612 -12.663 1.00 98.06 129 ASP A O 1
ATOM 1072 N N . ARG A 1 130 ? 4.817 -1.486 -14.494 1.00 98.38 130 ARG A N 1
ATOM 1073 C CA . ARG A 1 130 ? 3.417 -1.338 -14.036 1.00 98.38 130 ARG A CA 1
ATOM 1074 C C . ARG A 1 130 ? 3.185 -2.057 -12.718 1.00 98.38 130 ARG A C 1
ATOM 1076 O O . ARG A 1 130 ? 2.589 -1.539 -11.778 1.00 98.38 130 ARG A O 1
ATOM 1083 N N . LEU A 1 131 ? 3.722 -3.266 -12.664 1.00 98.06 131 LEU A N 1
ATOM 1084 C CA . LEU A 1 131 ? 3.764 -4.122 -11.502 1.00 98.06 131 LEU A CA 1
ATOM 1085 C C . LEU A 1 131 ? 4.438 -3.420 -10.296 1.00 98.06 131 LEU A C 1
ATOM 1087 O O . LEU A 1 131 ? 3.838 -3.331 -9.227 1.00 98.06 131 LEU A O 1
ATOM 1091 N N . ASN A 1 132 ? 5.632 -2.856 -10.466 1.00 98.38 132 ASN A N 1
ATOM 1092 C CA . ASN A 1 132 ? 6.311 -2.112 -9.402 1.00 98.38 132 ASN A CA 1
ATOM 1093 C C . ASN A 1 132 ? 5.581 -0.811 -9.035 1.00 98.38 132 ASN A C 1
ATOM 1095 O O . ASN A 1 132 ? 5.506 -0.472 -7.857 1.00 98.38 132 ASN A O 1
ATOM 1099 N N . PHE A 1 133 ? 5.005 -0.108 -10.014 1.00 98.56 133 PHE A N 1
ATOM 1100 C CA . PHE A 1 133 ? 4.268 1.135 -9.792 1.00 98.56 133 PHE A CA 1
ATOM 1101 C C . PHE A 1 133 ? 3.115 0.921 -8.806 1.00 98.56 133 PHE A C 1
ATOM 1103 O O . PHE A 1 133 ? 2.957 1.702 -7.871 1.00 98.56 133 PHE A O 1
ATOM 1110 N N . ILE A 1 134 ? 2.350 -0.164 -8.977 1.00 98.31 134 ILE A N 1
ATOM 1111 C CA . ILE A 1 134 ? 1.229 -0.515 -8.092 1.00 98.31 134 ILE A CA 1
ATOM 1112 C C . ILE A 1 134 ? 1.695 -0.688 -6.641 1.00 98.31 134 ILE A C 1
ATOM 1114 O O . ILE A 1 134 ? 1.092 -0.115 -5.738 1.00 98.31 134 ILE A O 1
ATOM 1118 N N . GLU A 1 135 ? 2.775 -1.437 -6.401 1.00 98.12 135 GLU A N 1
ATOM 1119 C CA . GLU A 1 135 ? 3.287 -1.660 -5.038 1.00 98.12 135 GLU A CA 1
ATOM 1120 C C . GLU A 1 135 ? 3.861 -0.391 -4.408 1.00 98.12 135 GLU A C 1
ATOM 1122 O O . GLU A 1 135 ? 3.619 -0.119 -3.232 1.00 98.12 135 GLU A O 1
ATOM 1127 N N . ILE A 1 136 ? 4.614 0.403 -5.176 1.00 98.50 136 ILE A N 1
ATOM 1128 C CA . ILE A 1 136 ? 5.166 1.673 -4.687 1.00 98.50 136 ILE A CA 1
ATOM 1129 C C . ILE A 1 136 ? 4.018 2.603 -4.290 1.00 98.50 136 ILE A C 1
ATOM 1131 O O . ILE A 1 136 ? 4.018 3.153 -3.188 1.00 98.50 136 ILE A O 1
ATOM 1135 N N . PHE A 1 137 ? 3.000 2.721 -5.146 1.00 98.50 137 PHE A N 1
ATOM 1136 C CA . PHE A 1 137 ? 1.824 3.527 -4.850 1.00 98.50 137 PHE A CA 1
ATOM 1137 C C . PHE A 1 137 ? 1.064 3.022 -3.618 1.00 98.50 137 PHE A C 1
ATOM 1139 O O . PHE A 1 137 ? 0.664 3.834 -2.791 1.00 98.50 137 PHE A O 1
ATOM 1146 N N . TYR A 1 138 ? 0.895 1.709 -3.440 1.00 98.12 138 TYR A N 1
ATOM 1147 C CA . TYR A 1 138 ? 0.237 1.173 -2.245 1.00 98.12 138 TYR A CA 1
ATOM 1148 C C . TYR A 1 138 ? 0.974 1.543 -0.956 1.00 98.12 138 TYR A C 1
ATOM 1150 O O . TYR A 1 138 ? 0.325 1.970 -0.007 1.00 98.12 138 TYR A O 1
ATOM 1158 N N . ASN A 1 139 ? 2.309 1.489 -0.927 1.00 98.31 139 ASN A N 1
ATOM 1159 C CA . ASN A 1 139 ? 3.080 1.945 0.235 1.00 98.31 139 ASN A CA 1
ATOM 1160 C C . ASN A 1 139 ? 2.845 3.434 0.548 1.00 98.31 139 ASN A C 1
ATOM 1162 O O . ASN A 1 139 ? 2.651 3.801 1.708 1.00 98.31 139 ASN A O 1
ATOM 1166 N N . PHE A 1 140 ? 2.788 4.282 -0.483 1.00 98.50 140 PHE A N 1
ATOM 1167 C CA . PHE A 1 140 ? 2.463 5.704 -0.333 1.00 98.50 140 PHE A CA 1
ATOM 1168 C C . PHE A 1 140 ? 1.032 5.894 0.189 1.00 98.50 140 PHE A C 1
ATOM 1170 O O . PHE A 1 140 ? 0.794 6.653 1.128 1.00 98.50 140 PHE A O 1
ATOM 1177 N N . LEU A 1 141 ? 0.075 5.162 -0.382 1.00 98.00 141 LEU A N 1
ATOM 1178 C CA . LEU A 1 141 ? -1.321 5.194 0.032 1.00 98.00 141 LEU A CA 1
ATOM 1179 C C . LEU A 1 141 ? -1.475 4.798 1.502 1.00 98.00 141 LEU A C 1
ATOM 1181 O O . LEU A 1 141 ? -2.137 5.516 2.241 1.00 98.00 141 LEU A O 1
ATOM 1185 N N . PHE A 1 142 ? -0.856 3.704 1.953 1.00 98.00 142 PHE A N 1
ATOM 1186 C CA . PHE A 1 142 ? -0.948 3.281 3.353 1.00 98.00 142 PHE A CA 1
ATOM 1187 C C . PHE A 1 142 ? -0.390 4.333 4.299 1.00 98.00 142 PHE A C 1
ATOM 1189 O O . PHE A 1 142 ? -1.039 4.651 5.293 1.00 98.00 142 PHE A O 1
ATOM 1196 N N . LEU A 1 143 ? 0.753 4.931 3.957 1.00 98.31 143 LEU A N 1
ATOM 1197 C CA . LEU A 1 143 ? 1.322 6.007 4.754 1.00 98.31 143 LEU A CA 1
ATOM 1198 C C . LEU A 1 143 ? 0.376 7.216 4.837 1.00 98.31 143 LEU A C 1
ATOM 1200 O O . LEU A 1 143 ? 0.167 7.757 5.921 1.00 98.31 143 LEU A O 1
ATOM 1204 N N . LYS A 1 144 ? -0.274 7.581 3.724 1.00 97.94 144 LYS A N 1
ATOM 1205 C CA . LYS A 1 144 ? -1.260 8.672 3.699 1.00 97.94 144 LYS A CA 1
ATOM 1206 C C . LYS A 1 144 ? -2.512 8.336 4.504 1.00 97.94 144 LYS A C 1
ATOM 1208 O O . LYS A 1 144 ? -3.081 9.204 5.160 1.00 97.94 144 LYS A O 1
ATOM 1213 N N . MET A 1 145 ? -2.943 7.077 4.491 1.00 96.81 145 MET A N 1
ATOM 1214 C CA . MET A 1 145 ? -4.063 6.632 5.318 1.00 96.81 145 MET A CA 1
ATOM 1215 C C . MET A 1 145 ? -3.727 6.714 6.808 1.00 96.81 145 MET A C 1
ATOM 1217 O O . MET A 1 145 ? -4.597 7.098 7.583 1.00 96.81 145 MET A O 1
ATOM 1221 N N . ILE A 1 146 ? -2.488 6.412 7.209 1.00 97.50 146 ILE A N 1
ATOM 1222 C CA . ILE A 1 146 ? -2.039 6.601 8.596 1.00 97.50 146 ILE A CA 1
ATOM 1223 C C . ILE A 1 146 ? -2.064 8.087 8.962 1.00 97.50 146 ILE A C 1
ATOM 1225 O O . ILE A 1 146 ? -2.618 8.431 9.999 1.00 97.50 146 ILE A O 1
ATOM 1229 N N . GLU A 1 147 ? -1.544 8.962 8.100 1.00 97.31 147 GLU A N 1
ATOM 1230 C CA . GLU A 1 147 ? -1.541 10.412 8.328 1.00 97.31 147 GLU A CA 1
ATOM 1231 C C . GLU A 1 147 ? -2.956 10.973 8.538 1.00 97.31 147 GLU A C 1
ATOM 1233 O O . GLU A 1 147 ? -3.223 11.624 9.543 1.00 97.31 147 GLU A O 1
ATOM 1238 N N . ILE A 1 148 ? -3.879 10.702 7.607 1.00 95.75 148 ILE A N 1
ATOM 1239 C CA . ILE A 1 148 ? -5.232 11.278 7.646 1.00 95.75 148 ILE A CA 1
ATOM 1240 C C . ILE A 1 148 ? -6.043 10.699 8.813 1.00 95.75 148 ILE A C 1
ATOM 1242 O O . ILE A 1 148 ? -6.877 11.383 9.405 1.00 95.75 148 ILE A O 1
ATOM 1246 N N . GLN A 1 149 ? -5.880 9.405 9.095 1.00 94.75 149 GLN A N 1
ATOM 1247 C CA . GLN A 1 149 ? -6.799 8.675 9.974 1.00 94.75 149 GLN A CA 1
ATOM 1248 C C . GLN A 1 149 ? -6.262 8.478 11.382 1.00 94.75 149 GLN A C 1
ATOM 1250 O O . GLN A 1 149 ? -7.055 8.117 12.252 1.00 94.75 149 GLN A O 1
ATOM 1255 N N . ASN A 1 150 ? -4.956 8.679 11.574 1.00 95.88 150 ASN A N 1
ATOM 1256 C CA . ASN A 1 150 ? -4.223 8.456 12.813 1.00 95.88 150 ASN A CA 1
ATOM 1257 C C . ASN A 1 150 ? -4.638 7.149 13.524 1.00 95.88 150 ASN A C 1
ATOM 1259 O O . ASN A 1 150 ? -5.086 7.180 14.674 1.00 95.88 150 ASN A O 1
ATOM 1263 N N . PRO A 1 151 ? -4.609 5.992 12.829 1.00 97.25 151 PRO A N 1
ATOM 1264 C CA . PRO A 1 151 ? -5.072 4.747 13.411 1.00 97.25 151 PRO A CA 1
ATOM 1265 C C . PRO A 1 151 ? -4.130 4.303 14.530 1.00 97.25 151 PRO A C 1
ATOM 1267 O O . PRO A 1 151 ? -2.911 4.377 14.404 1.00 97.25 151 PRO A O 1
ATOM 1270 N N . LYS A 1 152 ? -4.705 3.749 15.596 1.00 97.38 152 LYS A N 1
ATOM 1271 C CA . LYS A 1 152 ? -3.943 3.126 16.682 1.00 97.38 152 LYS A CA 1
ATOM 1272 C C . LYS A 1 152 ? -3.279 1.831 16.223 1.00 97.38 152 LYS A C 1
ATOM 1274 O O . LYS A 1 152 ? -2.197 1.490 16.683 1.00 97.38 152 LYS A O 1
ATOM 1279 N N . ILE A 1 153 ? -3.956 1.086 15.347 1.00 97.19 153 ILE A N 1
ATOM 1280 C CA . ILE A 1 153 ? -3.485 -0.199 14.831 1.00 97.19 153 ILE A CA 1
ATOM 1281 C C . ILE A 1 153 ? -3.801 -0.281 13.337 1.00 97.19 153 ILE A C 1
ATOM 1283 O O . ILE A 1 153 ? -4.896 0.079 12.900 1.00 97.19 153 ILE A O 1
ATOM 1287 N N . LEU A 1 154 ? -2.836 -0.789 12.574 1.00 97.19 154 LEU A N 1
ATOM 1288 C CA . LEU A 1 154 ? -2.938 -1.120 11.157 1.00 97.19 154 LEU A CA 1
ATOM 1289 C C . LEU A 1 154 ? -2.738 -2.628 10.985 1.00 97.19 154 LEU A C 1
ATOM 1291 O O . LEU A 1 154 ? -1.861 -3.211 11.619 1.00 97.19 154 LEU A O 1
ATOM 1295 N N . SER A 1 155 ? -3.509 -3.256 10.101 1.00 96.69 155 SER A N 1
ATOM 1296 C CA . SER A 1 155 ? -3.243 -4.629 9.671 1.00 96.69 155 SER A CA 1
ATOM 1297 C C . SER A 1 155 ? -3.393 -4.806 8.166 1.00 96.69 155 SER A C 1
ATOM 1299 O O . SER A 1 155 ? -4.212 -4.150 7.519 1.00 96.69 155 SER A O 1
ATOM 1301 N N . PHE A 1 156 ? -2.616 -5.744 7.627 1.00 96.88 156 PHE A N 1
ATOM 1302 C CA . PHE A 1 156 ? -2.703 -6.210 6.249 1.00 96.88 156 PHE A CA 1
ATOM 1303 C C . PHE A 1 156 ? -3.226 -7.642 6.252 1.00 96.88 156 PHE A C 1
ATOM 1305 O O . PHE A 1 156 ? -2.520 -8.572 6.635 1.00 96.88 156 PHE A O 1
ATOM 1312 N N . SER A 1 157 ? -4.477 -7.826 5.840 1.00 93.31 157 SER A N 1
ATOM 1313 C CA . SER A 1 157 ? -5.173 -9.104 5.984 1.00 93.31 157 SER A CA 1
ATOM 1314 C C . SER A 1 157 ? -5.614 -9.650 4.632 1.00 93.31 157 SER A C 1
ATOM 1316 O O . SER A 1 157 ? -6.282 -8.967 3.864 1.00 93.31 157 SER A O 1
ATOM 1318 N N . CYS A 1 158 ? -5.285 -10.910 4.355 1.00 88.50 158 CYS A N 1
ATOM 1319 C CA . CYS A 1 158 ? -5.933 -11.719 3.317 1.00 88.50 158 CYS A CA 1
ATOM 1320 C C . CYS A 1 158 ? -6.659 -12.902 3.981 1.00 88.50 158 CYS A C 1
ATOM 1322 O O . CYS A 1 158 ? -6.709 -12.956 5.208 1.00 88.50 158 CYS A O 1
ATOM 1324 N N . LYS A 1 159 ? -7.211 -13.853 3.209 1.00 78.88 159 LYS A N 1
ATOM 1325 C CA . LYS A 1 159 ? -8.018 -14.977 3.730 1.00 78.88 159 LYS A CA 1
ATOM 1326 C C . LYS A 1 159 ? -7.439 -15.622 4.997 1.00 78.88 159 LYS A C 1
ATOM 1328 O O . LYS A 1 159 ? -8.196 -15.875 5.925 1.00 78.88 159 LYS A O 1
ATOM 1333 N N . ASP A 1 160 ? -6.129 -15.865 5.009 1.00 74.50 160 ASP A N 1
ATOM 1334 C CA . ASP A 1 160 ? -5.402 -16.400 6.168 1.00 74.50 160 ASP A CA 1
ATOM 1335 C C . ASP A 1 160 ? -4.279 -15.459 6.641 1.00 74.50 160 ASP A C 1
ATOM 1337 O O . ASP A 1 160 ? -3.471 -15.840 7.474 1.00 74.50 160 ASP A O 1
ATOM 1341 N N . ALA A 1 161 ? -4.160 -14.266 6.047 1.00 76.56 161 ALA A N 1
ATOM 1342 C CA . ALA A 1 161 ? -3.029 -13.341 6.208 1.00 76.56 161 ALA A CA 1
ATOM 1343 C C . ALA A 1 161 ? -1.620 -13.946 5.965 1.00 76.56 161 ALA A C 1
ATOM 1345 O O . ALA A 1 161 ? -0.623 -13.269 6.191 1.00 76.56 161 ALA A O 1
ATOM 1346 N N . VAL A 1 162 ? -1.529 -15.174 5.434 1.00 88.06 162 VAL A N 1
ATOM 1347 C CA . VAL A 1 162 ? -0.284 -15.958 5.384 1.00 88.06 162 VAL A CA 1
ATOM 1348 C C . VAL A 1 162 ? 0.756 -15.406 4.414 1.00 88.06 162 VAL A C 1
ATOM 1350 O O . VAL A 1 162 ? 1.879 -15.166 4.827 1.00 88.06 162 VAL A O 1
ATOM 1353 N N . ASP A 1 163 ? 0.421 -15.247 3.129 1.00 92.50 163 ASP A N 1
ATOM 1354 C CA . ASP A 1 163 ? 1.419 -14.838 2.127 1.00 92.50 163 ASP A CA 1
ATOM 1355 C C . ASP A 1 163 ? 1.330 -13.339 1.831 1.00 92.50 163 ASP A C 1
ATOM 1357 O O . ASP A 1 163 ? 2.267 -12.581 2.052 1.00 92.50 163 ASP A O 1
ATOM 1361 N N . ILE A 1 164 ? 0.180 -12.901 1.308 1.00 95.06 164 ILE A N 1
ATOM 1362 C CA . ILE A 1 164 ? -0.005 -11.535 0.803 1.00 95.06 164 ILE A CA 1
ATOM 1363 C C . ILE A 1 164 ? 0.000 -10.512 1.942 1.00 95.06 164 ILE A C 1
ATOM 1365 O O . ILE A 1 164 ? 0.618 -9.459 1.801 1.00 95.06 164 ILE A O 1
ATOM 1369 N N . GLY A 1 165 ? -0.672 -10.825 3.057 1.00 95.50 165 GLY A N 1
ATOM 1370 C CA . GLY A 1 165 ? -0.686 -9.982 4.255 1.00 95.50 165 GLY A CA 1
ATOM 1371 C C . GLY A 1 165 ? 0.717 -9.823 4.834 1.00 95.50 165 GLY A C 1
ATOM 1372 O O . GLY A 1 165 ? 1.228 -8.709 4.887 1.00 95.50 165 GLY A O 1
ATOM 1373 N N . ALA A 1 166 ? 1.369 -10.944 5.154 1.00 95.75 166 ALA A N 1
ATOM 1374 C CA . ALA A 1 166 ? 2.752 -11.003 5.631 1.00 95.75 166 ALA A CA 1
ATOM 1375 C C . ALA A 1 166 ? 3.737 -10.218 4.747 1.00 95.75 166 ALA A C 1
ATOM 1377 O O . ALA A 1 166 ? 4.443 -9.332 5.232 1.00 95.75 166 ALA A O 1
ATOM 1378 N N . MET A 1 167 ? 3.739 -10.466 3.431 1.00 96.81 167 MET A N 1
ATOM 1379 C CA . MET A 1 167 ? 4.630 -9.754 2.513 1.00 96.81 167 MET A CA 1
ATOM 1380 C C . MET A 1 167 ? 4.305 -8.261 2.432 1.00 96.81 167 MET A C 1
ATOM 1382 O O . MET A 1 167 ? 5.219 -7.446 2.343 1.00 96.81 167 MET A O 1
ATOM 1386 N N . GLN A 1 168 ? 3.028 -7.869 2.469 1.00 97.50 168 GLN A N 1
ATOM 1387 C CA . GLN A 1 168 ? 2.668 -6.452 2.471 1.00 97.50 168 GLN A CA 1
ATOM 1388 C C . GLN A 1 168 ? 3.130 -5.753 3.756 1.00 97.50 168 GLN A C 1
ATOM 1390 O O . GLN A 1 168 ? 3.643 -4.637 3.674 1.00 97.50 168 GLN A O 1
ATOM 1395 N N . THR A 1 169 ? 2.997 -6.406 4.913 1.00 97.25 169 THR A N 1
ATOM 1396 C CA . THR A 1 169 ? 3.527 -5.909 6.190 1.00 97.25 169 THR A CA 1
ATOM 1397 C C . THR A 1 169 ? 5.039 -5.724 6.109 1.00 97.25 169 THR A C 1
ATOM 1399 O O . THR A 1 169 ? 5.543 -4.646 6.413 1.00 97.25 169 THR A O 1
ATOM 1402 N N . ALA A 1 170 ? 5.758 -6.743 5.632 1.00 97.38 170 ALA A N 1
ATOM 1403 C CA . ALA A 1 170 ? 7.208 -6.703 5.488 1.00 97.38 170 ALA A CA 1
ATOM 1404 C C . ALA A 1 170 ? 7.666 -5.607 4.511 1.00 97.38 170 ALA A C 1
ATOM 1406 O O . ALA A 1 170 ? 8.582 -4.847 4.814 1.00 97.38 170 ALA A O 1
ATOM 1407 N N . ALA A 1 171 ? 7.001 -5.474 3.361 1.00 97.88 171 ALA A N 1
ATOM 1408 C CA . ALA A 1 171 ? 7.294 -4.424 2.389 1.00 97.88 171 ALA A CA 1
ATOM 1409 C C . ALA A 1 171 ? 7.057 -3.026 2.978 1.00 97.88 171 ALA A C 1
ATOM 1411 O O . ALA A 1 171 ? 7.897 -2.143 2.816 1.00 97.88 171 ALA A O 1
ATOM 1412 N N . PHE A 1 172 ? 5.952 -2.832 3.701 1.00 98.12 172 PHE A N 1
ATOM 1413 C CA . PHE A 1 172 ? 5.654 -1.548 4.329 1.00 98.12 172 PHE A CA 1
ATOM 1414 C C . PHE A 1 172 ? 6.668 -1.200 5.427 1.00 98.12 172 PHE A C 1
ATOM 1416 O O . PHE A 1 172 ? 7.140 -0.069 5.485 1.00 98.12 172 PHE A O 1
ATOM 1423 N N . TYR A 1 173 ? 7.086 -2.179 6.234 1.00 97.69 173 TYR A N 1
ATOM 1424 C CA . TYR A 1 173 ? 8.165 -2.018 7.212 1.00 97.69 173 TYR A CA 1
ATOM 1425 C C . TYR A 1 173 ? 9.476 -1.547 6.558 1.00 97.69 173 TYR A C 1
ATOM 1427 O O . TYR A 1 173 ? 10.038 -0.529 6.970 1.00 97.69 173 TYR A O 1
ATOM 1435 N N . VAL A 1 174 ? 9.930 -2.217 5.491 1.00 97.56 174 VAL A N 1
ATOM 1436 C CA . VAL A 1 174 ? 11.158 -1.809 4.783 1.00 97.56 174 VAL A CA 1
ATOM 1437 C C . VAL A 1 174 ? 10.994 -0.430 4.143 1.00 97.56 174 VAL A C 1
ATOM 1439 O O . VAL A 1 174 ? 11.908 0.389 4.199 1.00 97.56 174 VAL A O 1
ATOM 1442 N N . PHE A 1 175 ? 9.821 -0.124 3.585 1.00 97.81 175 PHE A N 1
ATOM 1443 C CA . PHE A 1 175 ? 9.527 1.203 3.048 1.00 97.81 175 PHE A CA 1
ATOM 1444 C C . PHE A 1 175 ? 9.681 2.309 4.105 1.00 97.81 175 PHE A C 1
ATOM 1446 O O . PHE A 1 175 ? 10.301 3.335 3.818 1.00 97.81 175 PHE A O 1
ATOM 1453 N N . LEU A 1 176 ? 9.191 2.098 5.332 1.00 97.38 176 LEU A N 1
ATOM 1454 C CA . LEU A 1 176 ? 9.369 3.054 6.429 1.00 97.38 176 LEU A CA 1
ATOM 1455 C C . LEU A 1 176 ? 10.852 3.223 6.799 1.00 97.38 176 LEU A C 1
ATOM 1457 O O . LEU A 1 176 ? 11.316 4.358 6.915 1.00 97.38 176 LEU A O 1
ATOM 1461 N N . LYS A 1 177 ? 11.619 2.129 6.911 1.00 96.44 177 LYS A N 1
ATOM 1462 C CA . LYS A 1 177 ? 13.074 2.181 7.172 1.00 96.44 177 LYS A CA 1
ATOM 1463 C C . LYS A 1 177 ? 13.805 2.989 6.094 1.00 96.44 177 LYS A C 1
ATOM 1465 O O . LYS A 1 177 ? 14.575 3.903 6.402 1.00 96.44 177 LYS A O 1
ATOM 1470 N N . LEU A 1 178 ? 13.489 2.728 4.821 1.00 95.94 178 LEU A N 1
ATOM 1471 C CA . LEU A 1 178 ? 14.031 3.465 3.679 1.00 95.94 178 LEU A CA 1
ATOM 1472 C C . LEU A 1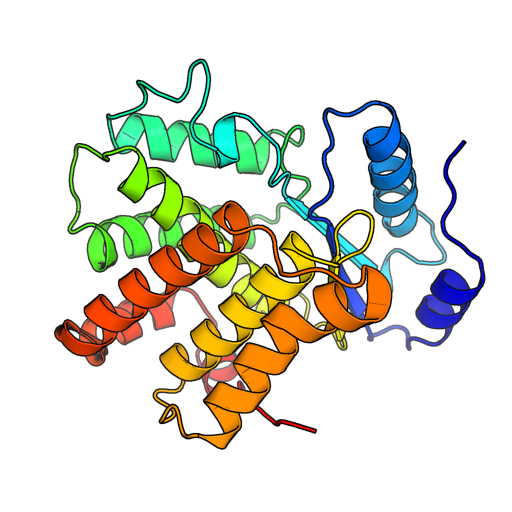 178 ? 13.675 4.956 3.749 1.00 95.94 178 LEU A C 1
ATOM 1474 O O . LEU A 1 178 ? 14.545 5.796 3.507 1.00 95.94 178 LEU A O 1
ATOM 1478 N N . LEU A 1 179 ? 12.443 5.319 4.123 1.00 95.62 179 LEU A N 1
ATOM 1479 C CA . LEU A 1 179 ? 12.033 6.718 4.317 1.00 95.62 179 LEU A CA 1
ATOM 1480 C C . LEU A 1 179 ? 12.807 7.414 5.442 1.00 95.62 179 LEU A C 1
ATOM 1482 O O . LEU A 1 179 ? 13.172 8.582 5.294 1.00 95.62 179 LEU A O 1
ATOM 1486 N N . LYS A 1 180 ? 13.118 6.704 6.530 1.00 95.31 180 LYS A N 1
ATOM 1487 C CA . LYS A 1 180 ? 13.882 7.240 7.668 1.00 95.31 180 LYS A CA 1
ATOM 1488 C C . LYS A 1 180 ? 15.399 7.233 7.468 1.00 95.31 180 LYS A C 1
ATOM 1490 O O . LYS A 1 180 ? 16.104 7.838 8.268 1.00 95.31 180 LYS A O 1
ATOM 1495 N N . ASN A 1 181 ? 15.888 6.645 6.373 1.00 94.69 181 ASN A N 1
ATOM 1496 C CA . ASN A 1 181 ? 17.320 6.426 6.132 1.00 94.69 181 ASN A CA 1
ATOM 1497 C C . ASN A 1 181 ? 17.969 5.569 7.225 1.00 94.69 181 ASN A C 1
ATOM 1499 O O . ASN A 1 181 ? 19.144 5.757 7.545 1.00 94.69 181 ASN A O 1
ATOM 1503 N N . GLU A 1 182 ? 17.192 4.680 7.838 1.00 93.50 182 GLU A N 1
ATOM 1504 C CA . GLU A 1 182 ? 17.720 3.763 8.838 1.00 93.50 182 GLU A CA 1
ATOM 1505 C C . GLU A 1 182 ? 18.572 2.705 8.142 1.00 93.50 182 GLU A C 1
ATOM 1507 O O . GLU A 1 182 ? 18.245 2.241 7.045 1.00 93.50 182 GLU A O 1
ATOM 1512 N N . LYS A 1 183 ? 19.696 2.349 8.769 1.00 89.19 183 LYS A N 1
ATOM 1513 C CA . LYS A 1 183 ? 20.521 1.245 8.288 1.00 89.19 183 LYS A CA 1
ATOM 1514 C C . LYS A 1 183 ? 19.738 -0.051 8.449 1.00 89.19 183 LYS A C 1
ATOM 1516 O O . LYS A 1 183 ? 18.996 -0.211 9.411 1.00 89.19 183 LYS A O 1
ATOM 1521 N N . PHE A 1 184 ? 19.914 -0.953 7.495 1.00 90.62 184 PHE A N 1
ATOM 1522 C CA . PHE A 1 184 ? 19.328 -2.280 7.559 1.00 90.62 184 PHE A CA 1
ATOM 1523 C C . PHE A 1 184 ? 20.347 -3.218 8.208 1.00 90.62 184 PHE A C 1
ATOM 1525 O O . PHE A 1 184 ? 21.232 -3.749 7.539 1.00 90.62 184 PHE A O 1
ATOM 1532 N N . GLU A 1 185 ? 20.290 -3.309 9.533 1.00 92.81 185 GLU A N 1
ATOM 1533 C CA . GLU A 1 185 ? 21.168 -4.162 10.334 1.00 92.81 185 GLU A CA 1
ATOM 1534 C C . GLU A 1 185 ? 20.653 -5.607 10.345 1.00 92.81 185 GLU A C 1
ATOM 1536 O O . GLU A 1 185 ? 19.568 -5.911 9.835 1.00 92.81 185 GLU A O 1
ATOM 1541 N N . LYS A 1 186 ? 21.444 -6.522 10.912 1.00 92.69 186 LYS A N 1
ATOM 1542 C CA . LYS A 1 186 ? 21.119 -7.952 10.913 1.00 92.69 186 LYS A CA 1
ATOM 1543 C C . LYS A 1 186 ? 19.793 -8.226 11.624 1.00 92.69 186 LYS A C 1
ATOM 1545 O O . LYS A 1 186 ? 18.990 -9.015 11.143 1.00 92.69 186 LYS A O 1
ATOM 1550 N N . GLU A 1 187 ? 19.538 -7.531 12.721 1.00 93.19 187 GLU A N 1
ATOM 1551 C CA . GLU A 1 187 ? 18.302 -7.607 13.492 1.00 93.19 187 GLU A CA 1
ATOM 1552 C C . GLU A 1 187 ? 17.093 -7.197 12.636 1.00 93.19 187 GLU A C 1
ATOM 1554 O O . GLU A 1 187 ? 16.056 -7.861 12.662 1.00 93.19 187 GLU A O 1
ATOM 1559 N N . ASN A 1 188 ? 17.240 -6.166 11.793 1.00 93.50 188 ASN A N 1
ATOM 1560 C CA . ASN A 1 188 ? 16.180 -5.751 10.875 1.00 93.50 188 ASN A CA 1
ATOM 1561 C C . ASN A 1 188 ? 15.950 -6.788 9.770 1.00 93.50 188 ASN A C 1
ATOM 1563 O O . ASN A 1 188 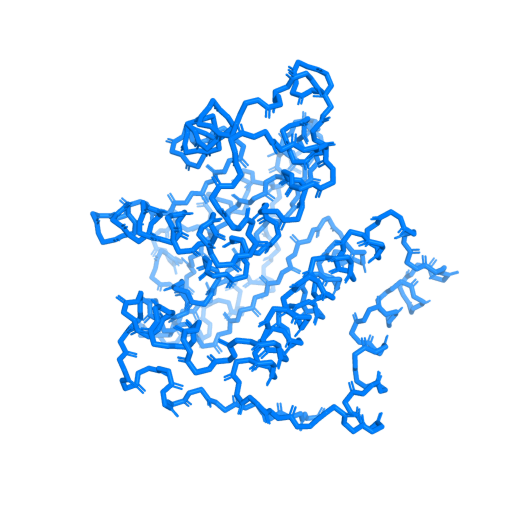? 14.811 -6.979 9.338 1.00 93.50 188 ASN A O 1
ATOM 1567 N N . GLU A 1 189 ? 17.014 -7.450 9.310 1.00 93.06 189 GLU A N 1
ATOM 1568 C CA . GLU A 1 189 ? 16.929 -8.543 8.345 1.00 93.06 189 GLU A CA 1
ATOM 1569 C C . GLU A 1 189 ? 16.221 -9.766 8.935 1.00 93.06 189 GLU A C 1
ATOM 1571 O O . GLU A 1 189 ? 15.323 -10.324 8.298 1.00 93.06 189 GLU A O 1
ATOM 1576 N N . ASP A 1 190 ? 16.570 -10.150 10.162 1.00 95.25 190 ASP A N 1
ATOM 1577 C CA . ASP A 1 190 ? 15.935 -11.248 10.886 1.00 95.25 190 ASP A CA 1
ATOM 1578 C C . ASP A 1 190 ? 14.455 -10.938 11.152 1.00 95.25 190 ASP A C 1
ATOM 1580 O O . ASP A 1 190 ? 13.594 -11.784 10.892 1.00 95.25 190 ASP A O 1
ATOM 1584 N N . PHE A 1 191 ? 14.125 -9.704 11.549 1.00 95.94 191 PHE A N 1
ATOM 1585 C CA . PHE A 1 191 ? 12.739 -9.269 11.716 1.00 95.94 191 PHE A CA 1
ATOM 1586 C C . PHE A 1 191 ? 11.970 -9.245 10.387 1.00 95.94 191 PHE A C 1
ATOM 1588 O O . PHE A 1 191 ? 10.839 -9.722 10.317 1.00 95.94 191 PHE A O 1
ATOM 1595 N N . PHE A 1 192 ? 12.580 -8.776 9.294 1.00 95.69 192 PHE A N 1
ATOM 1596 C CA . PHE A 1 192 ? 11.978 -8.846 7.960 1.00 95.69 192 PHE A CA 1
ATOM 1597 C C . PHE A 1 192 ? 11.690 -10.294 7.546 1.00 95.69 192 PHE A C 1
ATOM 1599 O O . PHE A 1 192 ? 10.582 -10.603 7.101 1.00 95.69 192 PHE A O 1
ATOM 1606 N N . ARG A 1 193 ? 12.654 -11.204 7.725 1.00 95.50 193 ARG A N 1
ATOM 1607 C CA . ARG A 1 193 ? 12.467 -12.637 7.454 1.00 95.50 193 ARG A CA 1
ATOM 1608 C C . ARG A 1 193 ? 11.355 -13.210 8.328 1.00 95.50 193 ARG A C 1
ATOM 1610 O O . ARG A 1 193 ? 10.521 -13.960 7.825 1.00 95.50 193 ARG A O 1
ATOM 1617 N N . TRP A 1 194 ? 11.293 -12.824 9.599 1.00 95.94 194 TRP A N 1
ATOM 1618 C CA . TRP A 1 194 ? 10.213 -13.224 10.492 1.00 95.94 194 TRP A CA 1
ATOM 1619 C C . TRP A 1 194 ? 8.850 -12.737 9.982 1.00 95.94 194 TRP A C 1
ATOM 1621 O O . TRP A 1 194 ? 7.938 -13.553 9.852 1.00 95.94 194 TRP A O 1
ATOM 1631 N N . LEU A 1 195 ? 8.716 -11.465 9.592 1.00 95.62 195 LEU A N 1
ATOM 1632 C CA . LEU A 1 195 ? 7.477 -10.923 9.020 1.00 95.62 195 LEU A CA 1
ATOM 1633 C C . LEU A 1 195 ? 7.039 -11.677 7.759 1.00 95.62 195 LEU A C 1
ATOM 1635 O O . LEU A 1 195 ? 5.852 -11.939 7.594 1.00 95.62 195 LEU A O 1
ATOM 1639 N N . VAL A 1 196 ? 7.980 -12.042 6.883 1.00 96.06 196 VAL A N 1
ATOM 1640 C CA . VAL A 1 196 ? 7.699 -12.734 5.613 1.00 96.06 196 VAL A CA 1
ATOM 1641 C C . VAL A 1 196 ? 7.336 -14.207 5.818 1.00 96.06 196 VAL A C 1
ATOM 1643 O O . VAL A 1 196 ? 6.395 -14.699 5.197 1.00 96.06 196 VAL A O 1
ATOM 1646 N N . TYR A 1 197 ? 8.092 -14.935 6.644 1.00 96.06 197 TYR A N 1
ATOM 1647 C CA . TYR A 1 197 ? 8.031 -16.399 6.678 1.00 96.06 197 TYR A CA 1
ATOM 1648 C C . TYR A 1 197 ? 7.244 -16.973 7.854 1.00 96.06 197 TYR A C 1
ATOM 1650 O O . TYR A 1 197 ? 6.706 -18.071 7.715 1.00 96.06 197 TYR A O 1
ATOM 1658 N N . SER A 1 198 ? 7.148 -16.269 8.989 1.00 94.75 198 SER A N 1
ATOM 1659 C CA . SER A 1 198 ? 6.570 -16.824 10.226 1.00 94.75 198 SER A CA 1
ATOM 1660 C C . SER A 1 198 ? 5.166 -17.385 10.013 1.00 94.75 198 SER A C 1
ATOM 1662 O O . SER A 1 198 ? 4.902 -18.530 10.360 1.00 94.75 198 SER A O 1
ATOM 1664 N N . SER A 1 199 ? 4.281 -16.625 9.366 1.00 92.31 199 SER A N 1
ATOM 1665 C CA . SER A 1 199 ? 2.897 -17.049 9.139 1.00 92.31 199 SER A CA 1
ATOM 1666 C C . SER A 1 199 ? 2.809 -18.263 8.208 1.00 92.31 199 SER A C 1
ATOM 1668 O O . SER A 1 199 ? 2.027 -19.176 8.458 1.00 92.31 199 SER A O 1
ATOM 1670 N N . ALA A 1 200 ? 3.625 -18.321 7.152 1.00 93.56 200 ALA A N 1
ATOM 1671 C CA . ALA A 1 200 ? 3.628 -19.452 6.222 1.00 93.56 200 ALA A CA 1
ATOM 1672 C C . ALA A 1 200 ? 4.175 -20.731 6.867 1.00 93.56 200 ALA A C 1
ATOM 1674 O O . ALA A 1 200 ? 3.578 -21.798 6.713 1.00 93.56 200 ALA A O 1
ATOM 1675 N N . VAL A 1 201 ? 5.254 -20.612 7.641 1.00 95.56 201 VAL A N 1
ATOM 1676 C CA . VAL A 1 201 ? 5.895 -21.749 8.306 1.00 95.56 201 VAL A CA 1
ATOM 1677 C C . VAL A 1 201 ? 5.054 -22.241 9.484 1.00 95.56 201 VAL A C 1
ATOM 1679 O O . VAL A 1 201 ? 4.780 -23.431 9.565 1.00 95.56 201 VAL A O 1
ATOM 1682 N N . LEU A 1 202 ? 4.593 -21.351 10.367 1.00 94.25 202 LEU A N 1
ATOM 1683 C CA . LEU A 1 202 ? 3.919 -21.742 11.611 1.00 94.25 202 LEU A CA 1
ATOM 1684 C C . LEU A 1 202 ? 2.452 -22.146 11.416 1.00 94.25 202 LEU A C 1
ATOM 1686 O O . LEU A 1 202 ? 1.953 -22.981 12.160 1.00 94.25 202 LEU A O 1
ATOM 1690 N N . ILE A 1 203 ? 1.742 -21.550 10.449 1.00 92.12 203 ILE A N 1
ATOM 1691 C CA . ILE A 1 203 ? 0.297 -21.792 10.254 1.00 92.12 203 ILE A CA 1
ATOM 1692 C C . ILE A 1 203 ? 0.045 -22.799 9.128 1.00 92.12 203 ILE A C 1
ATOM 1694 O O . ILE A 1 203 ? -0.947 -23.528 9.147 1.00 92.12 203 ILE A O 1
ATOM 1698 N N . ARG A 1 204 ? 0.895 -22.803 8.094 1.00 92.00 204 ARG A N 1
ATOM 1699 C CA . ARG A 1 204 ? 0.703 -23.622 6.886 1.00 92.00 204 ARG A CA 1
ATOM 1700 C C . ARG A 1 204 ? 1.802 -24.653 6.653 1.00 92.00 204 ARG A C 1
ATOM 1702 O O . ARG A 1 204 ? 1.678 -25.387 5.677 1.00 92.00 204 ARG A O 1
ATOM 1709 N N . GLU A 1 205 ? 2.840 -24.686 7.491 1.00 94.94 205 GLU A N 1
ATOM 1710 C CA . GLU A 1 205 ? 3.961 -25.631 7.388 1.00 94.94 205 GLU A CA 1
ATOM 1711 C C . GLU A 1 205 ? 4.612 -25.634 5.992 1.00 94.94 205 GLU A C 1
ATOM 1713 O O . GLU A 1 205 ? 5.060 -26.659 5.482 1.00 94.94 205 GLU A O 1
ATOM 1718 N N . ARG A 1 206 ? 4.655 -24.463 5.337 1.00 94.62 206 ARG A N 1
ATOM 1719 C CA . ARG A 1 206 ? 5.257 -24.289 4.006 1.00 94.62 206 ARG A CA 1
ATOM 1720 C C . ARG A 1 206 ? 5.993 -22.962 3.871 1.00 94.62 206 ARG A C 1
ATOM 1722 O O . ARG A 1 206 ? 5.821 -22.048 4.671 1.00 94.62 206 ARG A O 1
ATOM 1729 N N . SER A 1 207 ? 6.764 -22.817 2.797 1.00 93.69 207 SER A N 1
ATOM 1730 C CA . SER A 1 207 ? 7.328 -21.522 2.412 1.00 93.69 207 SER A CA 1
ATOM 1731 C C . SER A 1 207 ? 6.250 -20.562 1.899 1.00 93.69 207 SER A C 1
ATOM 1733 O O . SER A 1 207 ? 5.184 -20.984 1.433 1.00 93.69 207 SER A O 1
ATOM 1735 N N . ILE A 1 208 ? 6.557 -19.263 1.926 1.00 94.50 208 ILE A N 1
ATOM 1736 C CA . ILE A 1 208 ? 5.745 -18.238 1.263 1.00 94.50 208 ILE A CA 1
ATOM 1737 C C . ILE A 1 208 ? 5.632 -18.527 -0.240 1.00 94.50 208 ILE A C 1
ATOM 1739 O O . ILE A 1 208 ? 6.548 -19.087 -0.850 1.00 94.50 208 ILE A O 1
ATOM 1743 N N . ASN A 1 209 ? 4.518 -18.126 -0.852 1.00 94.25 209 ASN A N 1
ATOM 1744 C CA . ASN A 1 209 ? 4.380 -18.172 -2.304 1.00 94.25 209 ASN A CA 1
ATOM 1745 C C . ASN A 1 209 ? 5.492 -17.333 -2.992 1.00 94.25 209 ASN A C 1
ATOM 1747 O O . ASN A 1 209 ? 5.547 -16.114 -2.782 1.00 94.25 209 ASN A O 1
ATOM 1751 N N . PRO A 1 210 ? 6.334 -17.932 -3.862 1.00 95.06 210 PRO A N 1
ATOM 1752 C CA . PRO A 1 210 ? 7.436 -17.225 -4.513 1.00 95.06 210 PRO A CA 1
ATOM 1753 C C . PRO A 1 210 ? 7.005 -16.006 -5.332 1.00 95.06 210 PRO A C 1
ATOM 1755 O O . PRO A 1 210 ? 7.710 -15.000 -5.341 1.00 95.06 210 PRO A O 1
ATOM 1758 N N . SER A 1 211 ? 5.846 -16.047 -5.999 1.00 93.81 211 SER A N 1
ATOM 1759 C CA . SER A 1 211 ? 5.390 -14.911 -6.809 1.00 93.81 211 SER A CA 1
ATOM 1760 C C . SER A 1 211 ? 5.051 -13.699 -5.944 1.00 93.81 211 SER A C 1
ATOM 1762 O O . SER A 1 211 ? 5.304 -12.568 -6.353 1.00 93.81 211 SER A O 1
ATOM 1764 N N . VAL A 1 212 ? 4.507 -13.931 -4.744 1.00 94.19 212 VAL A N 1
ATOM 1765 C CA . VAL A 1 212 ? 4.197 -12.883 -3.760 1.00 94.19 212 VAL A CA 1
ATOM 1766 C C . VAL A 1 212 ? 5.489 -12.283 -3.203 1.00 94.19 212 VAL A C 1
ATOM 1768 O O . VAL A 1 212 ? 5.623 -11.061 -3.155 1.00 94.19 212 VAL A O 1
ATOM 1771 N N . LEU A 1 213 ? 6.467 -13.128 -2.864 1.00 96.00 213 LEU A N 1
ATOM 1772 C CA . LEU A 1 213 ? 7.775 -12.683 -2.383 1.00 96.00 213 LEU A CA 1
ATOM 1773 C C . LEU A 1 213 ? 8.515 -11.840 -3.430 1.00 96.00 213 LEU A C 1
ATOM 1775 O O . LEU A 1 213 ? 8.898 -10.704 -3.157 1.00 96.00 213 LEU A O 1
ATOM 1779 N N . ILE A 1 214 ? 8.668 -12.369 -4.650 1.00 96.12 214 ILE A N 1
ATOM 1780 C CA . ILE A 1 214 ? 9.356 -11.686 -5.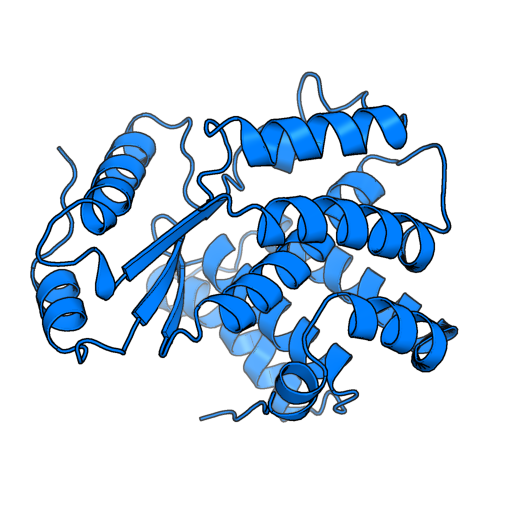757 1.00 96.12 214 ILE A CA 1
ATOM 1781 C C . ILE A 1 214 ? 8.697 -10.338 -6.037 1.00 96.12 214 ILE A C 1
ATOM 1783 O O . ILE A 1 214 ? 9.389 -9.345 -6.258 1.00 96.12 214 ILE A O 1
ATOM 1787 N N . ARG A 1 215 ? 7.361 -10.292 -6.002 1.00 94.75 215 ARG A N 1
ATOM 1788 C CA . ARG A 1 215 ? 6.582 -9.070 -6.187 1.00 94.75 215 ARG A CA 1
ATOM 1789 C C . ARG A 1 215 ? 6.960 -7.990 -5.174 1.00 94.75 215 ARG A C 1
ATOM 1791 O O . ARG A 1 215 ? 7.303 -6.883 -5.586 1.00 94.75 215 ARG A O 1
ATOM 1798 N N . GLY A 1 216 ? 6.910 -8.310 -3.882 1.00 95.44 216 GLY A N 1
ATOM 1799 C CA . GLY A 1 216 ? 7.240 -7.356 -2.825 1.00 95.44 216 GLY A CA 1
ATOM 1800 C C . GLY A 1 216 ? 8.701 -6.906 -2.891 1.00 95.44 216 GLY A C 1
ATOM 1801 O O . GLY A 1 216 ? 8.977 -5.708 -2.911 1.00 95.44 216 GLY A O 1
ATOM 1802 N N . VAL A 1 217 ? 9.635 -7.852 -3.029 1.00 96.19 217 VAL A N 1
ATOM 1803 C CA . VAL A 1 217 ? 11.079 -7.564 -3.076 1.00 96.19 217 VAL A CA 1
ATOM 1804 C C . VAL A 1 217 ? 11.455 -6.715 -4.293 1.00 96.19 217 VAL A C 1
ATOM 1806 O O . VAL A 1 217 ? 12.217 -5.762 -4.158 1.00 96.19 217 VAL A O 1
ATOM 1809 N N . CYS A 1 218 ? 10.896 -6.989 -5.478 1.00 96.38 218 CYS A N 1
ATOM 1810 C CA . CYS A 1 218 ? 11.178 -6.192 -6.678 1.00 96.38 218 CYS A CA 1
ATOM 1811 C C . CYS A 1 218 ? 10.775 -4.722 -6.515 1.00 96.38 218 CYS A C 1
ATOM 1813 O O . CYS A 1 218 ? 11.501 -3.836 -6.976 1.00 96.38 218 CYS A O 1
ATOM 1815 N N . ALA A 1 219 ? 9.628 -4.462 -5.884 1.00 95.94 219 ALA A N 1
ATOM 1816 C CA . ALA A 1 219 ? 9.163 -3.105 -5.638 1.00 95.94 219 ALA A CA 1
ATOM 1817 C C . ALA A 1 219 ? 10.066 -2.382 -4.632 1.00 95.94 219 ALA A C 1
ATOM 1819 O O . ALA A 1 219 ? 10.513 -1.274 -4.913 1.00 95.94 219 ALA A O 1
ATOM 1820 N N . ILE A 1 220 ? 10.405 -3.034 -3.515 1.00 96.88 220 ILE A N 1
ATOM 1821 C CA . ILE A 1 220 ? 11.292 -2.474 -2.487 1.00 96.88 220 ILE A CA 1
ATOM 1822 C C . ILE A 1 220 ? 12.689 -2.185 -3.035 1.00 96.88 220 ILE A C 1
ATOM 1824 O O . ILE A 1 220 ? 13.171 -1.067 -2.887 1.00 96.88 220 ILE A O 1
ATOM 1828 N N . ASN A 1 221 ? 13.286 -3.125 -3.767 1.00 96.69 221 ASN A N 1
ATOM 1829 C CA . ASN A 1 221 ? 14.578 -2.918 -4.421 1.00 96.69 221 ASN A CA 1
ATOM 1830 C C . ASN A 1 221 ? 14.534 -1.740 -5.415 1.00 96.69 221 ASN A C 1
ATOM 1832 O O . ASN A 1 221 ? 15.489 -0.980 -5.545 1.00 96.69 221 ASN A O 1
ATOM 1836 N N . SER A 1 222 ? 13.401 -1.537 -6.101 1.00 96.56 222 SER A N 1
ATOM 1837 C CA . SER A 1 222 ? 13.232 -0.376 -6.988 1.00 96.56 222 SER A CA 1
ATOM 1838 C C . SER A 1 222 ? 13.203 0.945 -6.214 1.00 96.56 222 SER A C 1
ATOM 1840 O O . SER A 1 222 ? 13.722 1.945 -6.707 1.00 96.56 222 SER A O 1
ATOM 1842 N N . ILE A 1 223 ? 12.621 0.963 -5.010 1.00 97.00 223 ILE A N 1
ATOM 1843 C CA . ILE A 1 223 ? 12.640 2.138 -4.128 1.00 97.00 223 ILE A CA 1
ATOM 1844 C C . ILE A 1 223 ? 14.058 2.389 -3.620 1.00 97.00 223 ILE A C 1
ATOM 1846 O O . ILE A 1 223 ? 14.550 3.511 -3.725 1.00 97.00 223 ILE A O 1
ATOM 1850 N N . GLU A 1 224 ? 14.717 1.349 -3.114 1.00 96.56 224 GLU A N 1
ATOM 1851 C CA . GLU A 1 224 ? 16.063 1.413 -2.549 1.00 96.56 224 GLU A CA 1
ATOM 1852 C C . GLU A 1 224 ? 17.075 1.967 -3.554 1.00 96.56 224 GLU A C 1
ATOM 1854 O O . GLU A 1 224 ? 17.712 2.979 -3.270 1.00 96.56 224 GLU A O 1
ATOM 1859 N N . ILE A 1 225 ? 17.147 1.400 -4.765 1.00 96.88 225 ILE A N 1
ATOM 1860 C CA . ILE A 1 225 ? 18.053 1.871 -5.828 1.00 96.88 225 ILE A CA 1
ATOM 1861 C C . ILE A 1 225 ? 17.845 3.365 -6.104 1.00 96.88 225 ILE A C 1
ATOM 1863 O O . ILE A 1 225 ? 18.804 4.127 -6.254 1.00 96.88 225 ILE A O 1
ATOM 1867 N N . LYS A 1 226 ? 16.586 3.812 -6.164 1.00 96.81 226 LYS A N 1
ATOM 1868 C CA . LYS A 1 226 ? 16.259 5.216 -6.434 1.00 96.81 226 LYS A CA 1
ATOM 1869 C C . LYS A 1 226 ? 16.614 6.123 -5.264 1.00 96.81 226 LYS A C 1
ATOM 1871 O O . LYS A 1 226 ? 17.141 7.212 -5.491 1.00 96.81 226 LYS A O 1
ATOM 1876 N N . PHE A 1 227 ? 16.390 5.676 -4.033 1.00 96.12 227 PHE A N 1
ATOM 1877 C CA . PHE A 1 227 ? 16.804 6.409 -2.842 1.00 96.12 227 PHE A CA 1
ATOM 1878 C C . PHE A 1 227 ? 18.328 6.499 -2.750 1.00 96.12 227 PHE A C 1
ATOM 1880 O O . PHE A 1 227 ? 18.830 7.590 -2.519 1.00 96.12 227 PHE A O 1
ATOM 1887 N N . MET A 1 228 ? 19.074 5.427 -3.017 1.00 94.75 228 MET A N 1
ATOM 1888 C CA . MET A 1 228 ? 20.541 5.463 -3.022 1.00 94.75 228 MET A CA 1
ATOM 1889 C C . MET A 1 228 ? 21.096 6.469 -4.038 1.00 94.75 228 MET A C 1
ATOM 1891 O O . MET A 1 228 ? 22.044 7.186 -3.736 1.00 94.75 228 MET A O 1
ATOM 1895 N N . ALA A 1 229 ? 20.490 6.558 -5.226 1.00 96.06 229 ALA A N 1
ATOM 1896 C CA . ALA A 1 229 ? 20.952 7.468 -6.271 1.00 96.06 229 ALA A CA 1
ATOM 1897 C C . ALA A 1 229 ? 20.540 8.935 -6.039 1.00 96.06 229 ALA A C 1
ATOM 1899 O O . ALA A 1 229 ? 21.299 9.852 -6.358 1.00 96.06 229 ALA A O 1
ATOM 1900 N N . HIS A 1 230 ? 19.323 9.183 -5.540 1.00 96.62 230 HIS A N 1
ATOM 1901 C CA . HIS A 1 230 ? 18.695 10.511 -5.591 1.00 96.62 230 HIS A CA 1
ATOM 1902 C C . HIS A 1 230 ? 17.909 10.888 -4.325 1.00 96.62 230 HIS A C 1
ATOM 1904 O O . HIS A 1 230 ? 16.929 11.635 -4.412 1.00 96.62 230 HIS A O 1
ATOM 1910 N N . ARG A 1 231 ? 18.324 10.401 -3.148 1.00 95.75 231 ARG A N 1
ATOM 1911 C CA . ARG A 1 231 ? 17.582 10.541 -1.883 1.00 95.75 231 ARG A CA 1
ATOM 1912 C C . ARG A 1 231 ? 17.032 11.939 -1.632 1.00 95.75 231 ARG A C 1
ATOM 1914 O O . ARG A 1 231 ? 15.832 12.083 -1.450 1.00 95.75 231 ARG A O 1
ATOM 1921 N N . GLU A 1 232 ? 17.888 12.957 -1.609 1.00 96.62 232 GLU A N 1
ATOM 1922 C CA . GLU A 1 232 ? 17.500 14.318 -1.211 1.00 96.62 232 GLU A CA 1
ATOM 1923 C C . GLU A 1 232 ? 16.414 14.894 -2.123 1.00 96.62 232 GLU A C 1
ATOM 1925 O O . GLU A 1 232 ? 15.408 15.429 -1.652 1.00 96.62 232 GLU A O 1
ATOM 1930 N N . LYS A 1 233 ? 16.582 14.718 -3.439 1.00 96.88 233 LYS A N 1
ATOM 1931 C CA . LYS A 1 233 ? 15.608 15.147 -4.445 1.00 96.88 233 LYS A CA 1
ATOM 1932 C C . LYS A 1 233 ? 14.279 14.418 -4.263 1.00 96.88 233 LYS A C 1
ATOM 1934 O O . LYS A 1 233 ? 13.234 15.064 -4.235 1.00 96.88 233 LYS A O 1
ATOM 1939 N N . ILE A 1 234 ? 14.320 13.094 -4.117 1.00 96.94 234 ILE A N 1
ATOM 1940 C CA . ILE A 1 234 ? 13.109 12.286 -3.964 1.00 96.94 234 ILE A CA 1
ATOM 1941 C C . ILE A 1 234 ? 12.405 12.624 -2.647 1.00 96.94 234 ILE A C 1
ATOM 1943 O O . ILE A 1 234 ? 11.199 12.848 -2.645 1.00 96.94 234 ILE A O 1
A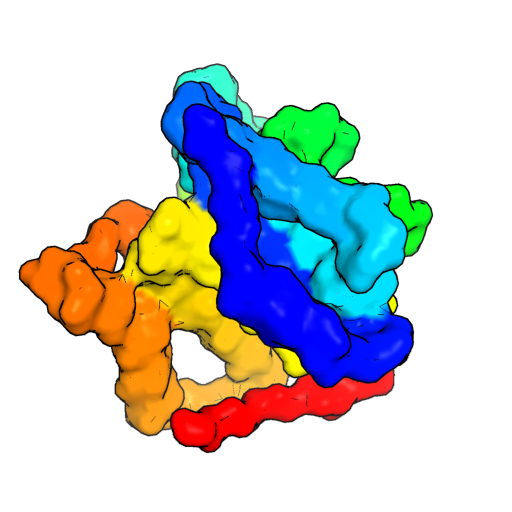TOM 1947 N N . MET A 1 235 ? 13.141 12.750 -1.543 1.00 96.62 235 MET A N 1
ATOM 1948 C CA . MET A 1 235 ? 12.581 13.112 -0.241 1.00 96.62 235 MET A CA 1
ATOM 1949 C C . MET A 1 235 ? 11.945 14.498 -0.251 1.00 96.62 235 MET A C 1
ATOM 1951 O O . MET A 1 235 ? 10.911 14.674 0.387 1.00 96.62 235 MET A O 1
ATOM 1955 N N . LYS A 1 236 ? 12.494 15.465 -0.996 1.00 97.06 236 LYS A N 1
ATOM 1956 C CA . LYS A 1 236 ? 11.872 16.786 -1.161 1.00 9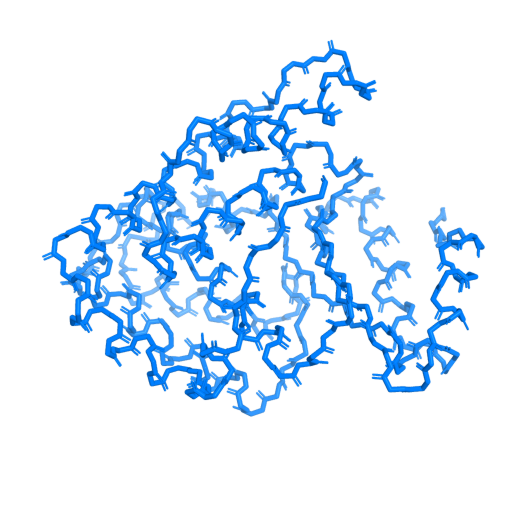7.06 236 LYS A CA 1
ATOM 1957 C C . LYS A 1 236 ? 10.493 16.689 -1.820 1.00 97.06 236 LYS A C 1
ATOM 1959 O O . LYS A 1 236 ? 9.560 17.339 -1.363 1.00 97.06 236 LYS A O 1
ATOM 1964 N N . GLU A 1 237 ? 10.360 15.872 -2.864 1.00 97.19 237 GLU A N 1
ATOM 1965 C CA . GLU A 1 237 ? 9.090 15.677 -3.581 1.00 97.19 237 GLU A CA 1
ATOM 1966 C C . GLU A 1 237 ? 8.106 14.788 -2.805 1.00 97.19 237 GLU A C 1
ATOM 1968 O O . GLU A 1 237 ? 6.908 15.045 -2.805 1.00 97.19 237 GLU A O 1
ATOM 1973 N N . ILE A 1 238 ? 8.596 13.778 -2.080 1.00 96.88 238 ILE A N 1
ATOM 1974 C CA . ILE A 1 238 ? 7.774 12.980 -1.160 1.00 96.88 238 ILE A CA 1
ATOM 1975 C C . ILE A 1 238 ? 7.258 13.860 -0.020 1.00 96.88 238 ILE A C 1
ATOM 1977 O O . ILE A 1 238 ? 6.083 13.780 0.319 1.00 96.88 238 ILE A O 1
ATOM 1981 N N . SER A 1 239 ? 8.091 1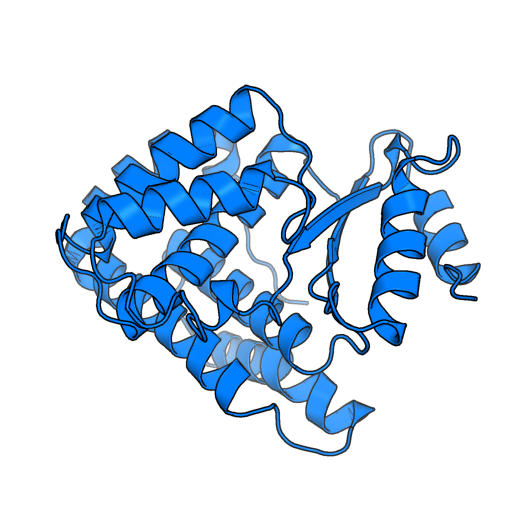4.741 0.539 1.00 96.25 239 SER A N 1
ATOM 1982 C CA . SER A 1 239 ? 7.695 15.627 1.642 1.00 96.25 239 SER A CA 1
ATOM 1983 C C . SER A 1 239 ? 6.592 16.612 1.267 1.00 96.25 239 SER A C 1
ATOM 1985 O O . SER A 1 239 ? 5.938 17.123 2.162 1.00 96.25 239 SER A O 1
ATOM 1987 N N . SER A 1 240 ? 6.344 16.877 -0.022 1.00 97.12 240 SER A N 1
ATOM 1988 C CA . SER A 1 240 ? 5.193 17.694 -0.424 1.00 97.12 240 SER A CA 1
ATOM 1989 C C . SER A 1 240 ? 3.879 16.910 -0.510 1.00 97.12 240 SER A C 1
ATOM 1991 O O . SER A 1 240 ? 2.838 17.518 -0.745 1.00 97.12 240 SER A O 1
ATOM 1993 N N . LEU A 1 241 ? 3.906 15.580 -0.357 1.00 98.00 241 LEU A N 1
ATOM 1994 C CA . LEU A 1 241 ? 2.713 14.722 -0.366 1.00 98.00 241 LEU A CA 1
ATOM 1995 C C . LEU A 1 241 ? 2.101 14.515 1.030 1.00 98.00 241 LEU A C 1
ATOM 1997 O O . LEU A 1 241 ? 0.934 14.127 1.128 1.00 98.00 241 LEU A O 1
ATOM 2001 N N . TYR A 1 242 ? 2.876 14.765 2.086 1.00 98.12 242 TYR A N 1
ATOM 2002 C CA . TYR A 1 242 ? 2.505 14.513 3.480 1.00 98.12 242 TYR A CA 1
ATOM 2003 C C . TYR A 1 242 ? 2.771 15.749 4.338 1.00 98.12 242 TYR A C 1
ATOM 2005 O O . TYR A 1 242 ? 3.605 16.589 3.999 1.00 98.12 242 TYR A O 1
ATOM 2013 N N . ASP A 1 243 ? 2.104 15.836 5.480 1.00 97.31 243 ASP A N 1
ATOM 2014 C CA . ASP A 1 243 ? 2.386 16.827 6.501 1.00 97.31 243 ASP A CA 1
ATOM 2015 C C . ASP A 1 243 ? 3.836 16.665 7.023 1.00 97.31 243 ASP A C 1
ATOM 2017 O O . ASP A 1 243 ? 4.256 15.565 7.413 1.00 97.31 243 ASP A O 1
ATOM 2021 N N . PRO A 1 244 ? 4.643 17.744 7.050 1.00 95.88 244 PRO A N 1
ATOM 2022 C CA . PRO A 1 244 ? 6.027 17.669 7.509 1.00 95.88 244 PRO A CA 1
ATOM 2023 C C . PRO A 1 244 ? 6.183 17.228 8.968 1.00 95.88 244 PRO A C 1
ATOM 2025 O O . PRO A 1 244 ? 7.195 16.615 9.313 1.00 95.88 244 PRO A O 1
ATOM 2028 N N . SER A 1 245 ? 5.228 17.558 9.841 1.00 96.56 245 SER A N 1
ATOM 2029 C CA . SER A 1 245 ? 5.237 17.127 11.242 1.00 96.56 245 SER A CA 1
ATOM 2030 C C . SER A 1 245 ? 4.938 15.634 11.361 1.00 96.56 245 SER A C 1
ATOM 2032 O O . SER A 1 245 ? 5.616 14.949 12.127 1.00 96.56 245 SER A O 1
ATOM 2034 N N . PHE A 1 246 ? 4.035 15.113 10.525 1.00 97.25 246 PHE A N 1
ATOM 2035 C CA . PHE A 1 246 ? 3.760 13.682 10.435 1.00 97.25 246 PHE A CA 1
ATOM 2036 C C . PHE A 1 246 ? 4.996 12.891 9.988 1.00 97.25 246 PHE A C 1
ATOM 2038 O O . PHE A 1 246 ? 5.403 11.947 10.656 1.00 97.25 246 PHE A O 1
ATOM 2045 N N . LEU A 1 247 ? 5.679 13.299 8.913 1.00 96.00 247 LEU A N 1
ATOM 2046 C CA . LEU A 1 247 ? 6.889 12.588 8.467 1.00 96.00 247 LEU A CA 1
ATOM 2047 C C . LEU A 1 247 ? 8.008 12.589 9.523 1.00 96.00 247 LEU A C 1
ATOM 2049 O O . LEU A 1 247 ? 8.776 11.627 9.636 1.00 96.00 247 LEU A O 1
ATOM 2053 N N . LYS A 1 248 ? 8.110 13.668 10.307 1.00 94.75 248 LYS A N 1
ATOM 2054 C CA . LYS A 1 248 ? 9.068 13.763 11.416 1.00 94.75 248 LYS A CA 1
ATOM 2055 C C . LYS A 1 248 ? 8.693 12.854 12.584 1.00 94.75 248 LYS A C 1
ATOM 2057 O O . LYS A 1 248 ? 9.608 12.316 13.204 1.00 94.75 248 LYS A O 1
ATOM 2062 N N . SER A 1 249 ? 7.401 12.671 12.862 1.00 95.94 249 SER A N 1
ATOM 2063 C CA . SER A 1 249 ? 6.921 11.867 13.990 1.00 95.94 249 SER A CA 1
ATOM 2064 C C . SER A 1 249 ? 7.023 10.358 13.765 1.00 95.94 249 SER A C 1
ATOM 2066 O O . SER A 1 249 ? 6.999 9.614 14.741 1.00 95.94 249 SER A O 1
ATOM 2068 N N . ILE A 1 250 ? 7.184 9.898 12.517 1.00 96.00 250 ILE A N 1
ATOM 2069 C CA . ILE A 1 250 ? 7.392 8.475 12.217 1.00 96.00 250 ILE A CA 1
ATOM 2070 C C . ILE A 1 250 ? 8.640 7.972 12.949 1.00 96.00 250 ILE A C 1
ATOM 2072 O O . ILE A 1 250 ? 9.758 8.428 12.683 1.00 96.00 250 ILE A O 1
ATOM 2076 N N . SER A 1 251 ? 8.435 6.986 13.812 1.00 94.81 251 SER A N 1
ATOM 2077 C CA . SER A 1 251 ? 9.461 6.172 14.451 1.00 94.81 251 SER A CA 1
ATOM 2078 C C . SER A 1 251 ? 9.137 4.698 14.229 1.00 94.81 251 SER A C 1
ATOM 2080 O O . SER A 1 251 ? 7.973 4.320 14.074 1.00 94.81 251 SER A O 1
ATOM 2082 N N . ILE A 1 252 ? 10.173 3.866 14.168 1.00 93.94 252 ILE A N 1
ATOM 2083 C CA . ILE A 1 252 ? 10.034 2.425 13.976 1.00 93.94 252 ILE A CA 1
ATOM 2084 C C . ILE A 1 252 ? 10.617 1.763 15.215 1.00 93.94 252 ILE A C 1
ATOM 2086 O O . ILE A 1 252 ? 11.786 1.965 15.534 1.00 93.94 252 ILE A O 1
ATOM 2090 N N . ILE A 1 253 ? 9.774 1.032 15.941 1.00 89.81 253 ILE A N 1
ATOM 2091 C CA . ILE A 1 253 ? 10.144 0.322 17.165 1.00 89.81 253 ILE A CA 1
ATOM 2092 C C . ILE A 1 253 ? 9.795 -1.146 16.951 1.00 89.81 253 ILE A C 1
ATOM 2094 O O . ILE A 1 253 ? 8.664 -1.477 16.594 1.00 89.81 253 ILE A O 1
ATOM 2098 N N . GLU A 1 254 ? 10.788 -2.004 17.140 1.00 85.06 254 GLU A N 1
ATOM 2099 C CA . GLU A 1 254 ? 10.664 -3.457 17.083 1.00 85.06 254 GLU A CA 1
ATOM 2100 C C . GLU A 1 254 ? 10.461 -3.966 18.519 1.00 85.06 254 GLU A C 1
ATOM 2102 O O . GLU A 1 254 ? 11.148 -3.514 19.439 1.00 85.06 254 GLU A O 1
ATOM 2107 N N . HIS A 1 255 ? 9.470 -4.837 18.721 1.00 74.88 255 HIS A N 1
ATOM 2108 C CA . HIS A 1 255 ? 9.097 -5.403 20.021 1.00 74.88 255 HIS A CA 1
ATOM 2109 C C . HIS A 1 255 ? 9.345 -6.907 20.051 1.00 74.88 255 HIS A C 1
ATOM 2111 O O . HIS A 1 255 ? 9.083 -7.554 19.010 1.00 74.88 255 HIS A O 1
#

pLDDT: mean 94.41, std 4.76, range [74.5, 98.62]

Secondary structure (DSSP, 8-state):
-----HHHHHHHHTS-TT--EEEEE---SSSHHHHHHHHHHHHHTTSTTTTTTEEEEEE-TTSHHHHT-GGGTT--BHHHHHHHHHHHHHSSSSEE----HHHHHHHHHHHHHHHHHHHTT-SB--HHHHHHHHHHHHHHHHHHHHHHH--SEEEEE-TTSTTHHHHHHHHHHHHHHHHHT----HHHHHHHHHHHHHHHHHHHSSPPPHHHHHHHHHHHHHHHHHHHHHHHHHHHHHHTTS-HHHHHH------

Foldseek 3Di:
DDADDVVVVVVLLVDDLLAAEEEEEQEACPDPVRVVVVCNVVCQCVDPSRVRHYDYKYAHCPDCLLQCHDPSQPVFFLVSLLVVVLCCCPVCRRIDDDDDPLVNVLSVLVSVLCCCQLVVVDRTDHSLRSLLSVLLVVLLSVLVCCQVSVHPYYFQDYPQCQAQRLLNVLLNLLVLCLLVVHDCDPVNVVVSCCSHAVSCCVVVVDGHDVVSNCSSVSNSVSSNVSCVVPVVPSNVSSCVSHPVVSSVPDDDDDD